Protein AF-A0A954H8L4-F1 (afdb_monomer)

Nearest PDB structures (foldseek):
  4ry2-assembly1_B  TM=2.743E-01  e=1.492E+00  Acetivibrio thermocellus ATCC 27405

Structure (mmCIF, N/CA/C/O backbone):
data_AF-A0A954H8L4-F1
#
_entry.id   AF-A0A954H8L4-F1
#
loop_
_atom_site.group_PDB
_atom_site.id
_atom_site.type_symbol
_atom_site.label_atom_id
_atom_site.label_alt_id
_atom_site.label_comp_id
_atom_site.label_asym_id
_atom_site.label_entity_id
_atom_site.label_seq_id
_atom_site.pdbx_PDB_ins_code
_atom_site.Cartn_x
_atom_site.Cartn_y
_atom_site.Cartn_z
_atom_site.occupancy
_atom_site.B_iso_or_equiv
_atom_site.auth_seq_id
_atom_site.auth_comp_id
_atom_site.auth_asym_id
_atom_site.auth_atom_id
_atom_site.pdbx_PDB_model_num
ATOM 1 N N . MET A 1 1 ? -37.626 7.620 26.336 1.00 36.25 1 MET A N 1
ATOM 2 C CA . MET A 1 1 ? -36.809 6.716 25.499 1.00 36.25 1 MET A CA 1
ATOM 3 C C . MET A 1 1 ? -35.940 5.908 26.439 1.00 36.25 1 MET A C 1
ATOM 5 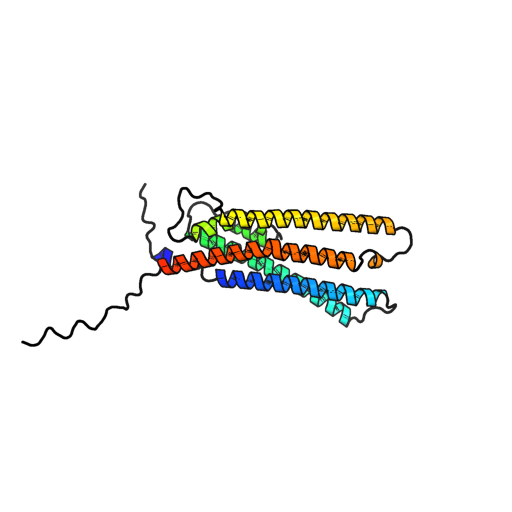O O . MET A 1 1 ? -35.088 6.492 27.093 1.00 36.25 1 MET A O 1
ATOM 9 N N . ASN A 1 2 ? -36.226 4.614 26.582 1.00 32.50 2 ASN A N 1
ATOM 10 C CA . ASN A 1 2 ? -35.437 3.728 27.433 1.00 32.50 2 ASN A CA 1
ATOM 11 C C . ASN A 1 2 ? -34.061 3.531 26.798 1.00 32.50 2 ASN A C 1
ATOM 13 O O . ASN A 1 2 ? -33.956 2.973 25.708 1.00 32.50 2 ASN A O 1
ATOM 17 N N . VAL A 1 3 ? -33.022 3.998 27.488 1.00 40.44 3 VAL A N 1
ATOM 18 C CA . VAL A 1 3 ? -31.634 3.597 27.252 1.00 40.44 3 VAL A CA 1
ATOM 19 C C . VAL A 1 3 ? -31.532 2.157 27.748 1.00 40.44 3 VAL A C 1
ATOM 21 O O . VAL A 1 3 ? -31.178 1.888 28.892 1.00 40.44 3 VAL A O 1
ATOM 24 N N . GLN A 1 4 ? -31.991 1.220 26.922 1.00 39.97 4 GLN A N 1
ATOM 25 C CA . GLN A 1 4 ? -31.846 -0.202 27.182 1.00 39.97 4 GLN A CA 1
ATOM 26 C C . GLN A 1 4 ? -30.361 -0.539 27.026 1.00 39.97 4 GLN A C 1
ATOM 28 O O . GLN A 1 4 ? -29.852 -0.647 25.917 1.00 39.97 4 GLN A O 1
ATOM 33 N N . SER A 1 5 ? -29.687 -0.581 28.177 1.00 42.03 5 SER A N 1
ATOM 34 C CA . SER A 1 5 ? -28.523 -1.401 28.515 1.00 42.03 5 SER A CA 1
ATOM 35 C C . SER A 1 5 ? -27.679 -1.873 27.327 1.00 42.03 5 SER A C 1
ATOM 37 O O . SER A 1 5 ? -27.898 -2.956 26.791 1.00 42.03 5 SER A O 1
ATOM 39 N N . SER A 1 6 ? -26.627 -1.112 27.018 1.00 46.31 6 SER A N 1
ATOM 40 C CA . SER A 1 6 ? -25.470 -1.565 26.232 1.00 46.31 6 SER A CA 1
ATOM 41 C C . SER A 1 6 ? -24.619 -2.625 26.953 1.00 46.31 6 SER A C 1
ATOM 43 O O . SER A 1 6 ? -23.532 -2.948 26.490 1.00 46.31 6 SER A O 1
ATOM 45 N N . ASN A 1 7 ? -25.079 -3.144 28.094 1.00 46.00 7 ASN A N 1
ATOM 46 C CA . ASN A 1 7 ? -24.375 -4.123 28.918 1.00 46.00 7 ASN A CA 1
ATOM 47 C C . ASN A 1 7 ? -24.857 -5.546 28.621 1.00 46.00 7 ASN A C 1
ATOM 49 O O . ASN A 1 7 ? -25.138 -6.290 29.555 1.00 46.00 7 ASN A O 1
ATOM 53 N N . ASP A 1 8 ? -25.016 -5.930 27.352 1.00 45.59 8 ASP A N 1
ATOM 54 C CA . ASP A 1 8 ? -25.124 -7.355 27.036 1.00 45.59 8 ASP A CA 1
ATOM 55 C C . ASP A 1 8 ? -23.695 -7.922 26.907 1.00 45.59 8 ASP A C 1
ATOM 57 O O . ASP A 1 8 ? -23.051 -7.714 25.874 1.00 45.59 8 ASP A O 1
ATOM 61 N N . PRO A 1 9 ? -23.151 -8.611 27.933 1.00 49.16 9 PRO A N 1
ATOM 62 C CA . PRO A 1 9 ? -21.797 -9.179 27.905 1.00 49.16 9 PRO A CA 1
ATOM 63 C C . PRO A 1 9 ? -21.623 -10.254 26.820 1.00 49.16 9 PRO A C 1
ATOM 65 O O . PRO A 1 9 ? -20.514 -10.711 26.548 1.00 49.16 9 PRO A O 1
ATOM 68 N N . ARG A 1 10 ? -22.710 -10.669 26.158 1.00 45.56 10 ARG A N 1
ATOM 69 C CA . ARG A 1 10 ? -22.638 -11.537 24.980 1.00 45.56 10 ARG A CA 1
ATOM 70 C C . ARG A 1 10 ? -22.112 -10.807 23.744 1.00 45.56 10 ARG A C 1
ATOM 72 O O . ARG A 1 10 ? -21.437 -11.437 22.937 1.00 45.56 10 ARG A O 1
ATOM 79 N N . LEU A 1 11 ? -22.347 -9.497 23.619 1.00 45.81 11 LEU A N 1
ATOM 80 C CA . LEU A 1 11 ? -21.805 -8.688 22.519 1.00 45.81 11 LEU A CA 1
ATOM 81 C C . LEU A 1 11 ? -20.305 -8.405 22.693 1.00 45.81 11 LEU A C 1
ATOM 83 O O . LEU A 1 11 ? -19.602 -8.267 21.696 1.00 45.81 11 LEU A O 1
ATOM 87 N N . SER A 1 12 ? -19.794 -8.368 23.931 1.00 46.00 12 SER A N 1
ATOM 88 C CA . SER A 1 12 ? -18.356 -8.208 24.196 1.00 46.00 12 SER A CA 1
ATOM 89 C C . SER A 1 12 ? -17.551 -9.493 23.977 1.00 46.00 12 SER A C 1
ATOM 91 O O . SER A 1 12 ? -16.385 -9.428 23.607 1.00 46.00 12 SER A O 1
ATOM 93 N N . HIS A 1 13 ? -18.153 -10.676 24.119 1.00 44.19 13 HIS A N 1
ATOM 94 C CA . HIS A 1 13 ? -17.466 -11.937 23.808 1.00 44.19 13 HIS A CA 1
ATOM 95 C C . HIS A 1 13 ? -17.371 -12.247 22.305 1.00 44.19 13 HIS A C 1
ATOM 97 O O . HIS A 1 13 ? -16.556 -13.074 21.899 1.00 44.19 13 HIS A O 1
ATOM 103 N N . GLU A 1 14 ? -18.151 -11.564 21.465 1.00 46.47 14 GLU A N 1
ATOM 104 C CA . GLU A 1 14 ? -18.105 -11.690 20.004 1.00 46.47 14 GLU A CA 1
ATOM 105 C C . GLU A 1 14 ? -17.218 -10.634 19.324 1.00 46.47 14 GLU A C 1
ATOM 107 O O . GLU A 1 14 ? -17.361 -10.373 18.126 1.00 46.47 14 GLU A O 1
ATOM 112 N N . TYR A 1 15 ? -16.245 -10.047 20.030 1.00 50.44 15 TYR A N 1
ATOM 113 C CA . TYR A 1 15 ? -15.202 -9.257 19.376 1.00 50.44 15 TYR A CA 1
ATOM 114 C C . TYR A 1 15 ? -14.313 -10.171 18.503 1.00 50.44 15 TYR A C 1
ATOM 116 O O . TYR A 1 15 ? -13.225 -10.601 18.874 1.00 50.44 15 TYR A O 1
ATOM 124 N N . ARG A 1 16 ? -14.767 -10.441 17.270 1.00 53.09 16 ARG A N 1
ATOM 125 C CA . ARG A 1 16 ? -14.076 -11.184 16.193 1.00 53.09 16 ARG A CA 1
ATOM 126 C C . ARG A 1 16 ? -12.894 -10.395 15.593 1.00 53.09 16 ARG A C 1
ATOM 128 O O . ARG A 1 16 ? -12.660 -10.430 14.386 1.00 53.09 16 ARG A O 1
ATOM 135 N N . PHE A 1 17 ? -12.140 -9.671 16.418 1.00 53.91 17 PHE A N 1
ATOM 136 C CA . PHE A 1 17 ? -11.051 -8.777 15.995 1.00 53.91 17 PHE A CA 1
ATOM 137 C C . PHE A 1 17 ? -9.694 -9.479 15.878 1.00 53.91 17 PHE A C 1
ATOM 139 O O . PHE A 1 17 ? -8.752 -8.925 15.307 1.00 53.91 17 PHE A O 1
ATOM 146 N N . ARG A 1 18 ? -9.628 -10.756 16.270 1.00 56.25 18 ARG A N 1
ATOM 147 C CA . ARG A 1 18 ? -8.411 -11.573 16.228 1.00 56.25 18 ARG A CA 1
ATOM 148 C C . ARG A 1 18 ? -7.750 -11.809 14.858 1.00 56.25 18 ARG A C 1
ATOM 150 O O . ARG A 1 18 ? -6.611 -12.270 14.885 1.00 56.25 18 ARG A O 1
ATOM 157 N N . PRO A 1 19 ? -8.304 -11.478 13.667 1.00 57.09 19 PRO A N 1
ATOM 158 C CA . PRO A 1 19 ? -7.493 -11.601 12.465 1.00 57.09 19 PRO A CA 1
ATOM 159 C C . PRO A 1 19 ? -6.701 -10.322 12.120 1.00 57.09 19 PRO A C 1
ATOM 161 O O . PRO A 1 19 ? -5.867 -10.388 11.222 1.00 57.09 19 PRO A O 1
ATOM 164 N N . LEU A 1 20 ? -6.881 -9.168 12.789 1.00 66.06 20 LEU A N 1
ATOM 165 C CA . LEU A 1 20 ? -6.262 -7.899 12.350 1.00 66.06 20 LEU A CA 1
ATOM 166 C C . LEU A 1 20 ? -4.732 -7.926 12.329 1.00 66.06 20 LEU A C 1
ATOM 168 O O . LEU A 1 20 ? -4.151 -7.519 11.326 1.00 66.06 20 LEU A O 1
ATOM 172 N N . ARG A 1 21 ? -4.083 -8.510 13.341 1.00 71.00 21 ARG A N 1
ATOM 173 C CA . ARG A 1 21 ? -2.624 -8.689 13.355 1.00 71.00 21 ARG A CA 1
ATOM 174 C C . ARG A 1 21 ? -2.132 -9.516 12.167 1.00 71.00 21 ARG A C 1
ATOM 176 O O . ARG A 1 21 ? -1.186 -9.117 11.493 1.00 71.00 21 ARG A O 1
ATOM 183 N N . LEU A 1 22 ? -2.793 -10.640 11.884 1.00 76.75 22 LEU A N 1
ATOM 184 C CA . LEU A 1 22 ? -2.482 -11.469 10.719 1.00 76.75 22 LEU A CA 1
ATOM 185 C C . LEU A 1 22 ? -2.670 -10.673 9.420 1.00 76.75 22 LEU A C 1
ATOM 187 O O . LEU A 1 22 ? -1.816 -10.746 8.546 1.00 76.75 22 LEU A O 1
ATOM 191 N N . TRP A 1 23 ? -3.727 -9.862 9.310 1.00 72.75 23 TRP A N 1
ATOM 192 C CA . TRP A 1 23 ? -3.951 -8.993 8.150 1.00 72.75 23 TRP A CA 1
ATOM 193 C C . TRP A 1 23 ? -2.862 -7.933 7.980 1.00 72.75 23 TRP A C 1
ATOM 195 O O . TRP A 1 23 ? -2.450 -7.697 6.847 1.00 72.75 23 TRP A O 1
ATOM 205 N N . VAL A 1 24 ? -2.361 -7.329 9.065 1.00 74.50 24 VAL A N 1
ATOM 206 C CA . VAL A 1 24 ? -1.225 -6.393 8.991 1.00 74.50 24 VAL A CA 1
ATOM 207 C C . VAL A 1 24 ? 0.004 -7.104 8.428 1.00 74.50 24 VAL A C 1
ATOM 209 O O . VAL A 1 24 ? 0.628 -6.596 7.500 1.00 74.50 24 VAL A O 1
ATOM 212 N N . TRP A 1 25 ? 0.327 -8.299 8.926 1.00 79.56 25 TRP A N 1
ATOM 213 C CA . TRP A 1 25 ? 1.482 -9.061 8.442 1.00 79.56 25 TRP A CA 1
ATOM 214 C C . TRP A 1 25 ? 1.313 -9.565 7.012 1.00 79.56 25 TRP A C 1
ATOM 216 O O . TRP A 1 25 ? 2.260 -9.486 6.232 1.00 79.56 25 TRP A O 1
ATOM 226 N N . LEU A 1 26 ? 0.115 -10.017 6.637 1.00 77.06 26 LEU A N 1
ATOM 227 C CA . LEU A 1 26 ? -0.199 -10.375 5.257 1.00 77.06 26 LEU A CA 1
ATOM 228 C C . LEU A 1 26 ? -0.059 -9.154 4.349 1.00 77.06 26 LEU A C 1
ATOM 230 O O . LEU A 1 26 ? 0.571 -9.258 3.306 1.00 77.06 26 LEU A O 1
ATOM 234 N N . PHE A 1 27 ? -0.554 -7.987 4.761 1.00 73.44 27 PHE A N 1
ATOM 235 C CA . PHE A 1 27 ? -0.376 -6.742 4.017 1.00 73.44 27 PHE A CA 1
ATOM 236 C C . PHE A 1 27 ? 1.107 -6.396 3.837 1.00 73.44 27 PHE A C 1
ATOM 238 O O . PHE A 1 27 ? 1.533 -6.117 2.716 1.00 73.44 27 PHE A O 1
ATOM 245 N N . VAL A 1 28 ? 1.907 -6.443 4.906 1.00 76.31 28 VAL A N 1
ATOM 246 C CA . VAL A 1 28 ? 3.356 -6.196 4.834 1.00 76.31 28 VAL A CA 1
ATOM 247 C C . VAL A 1 28 ? 4.012 -7.183 3.869 1.00 76.31 28 VAL A C 1
ATOM 249 O O . VAL A 1 28 ? 4.711 -6.762 2.950 1.00 76.31 28 VAL A O 1
ATOM 252 N N . GLY A 1 29 ? 3.734 -8.480 4.026 1.00 77.38 29 GLY A N 1
ATOM 253 C CA . GLY A 1 29 ? 4.270 -9.538 3.173 1.00 77.38 29 GLY A CA 1
ATOM 254 C C . GLY A 1 29 ? 3.890 -9.365 1.703 1.00 77.38 29 GLY A C 1
ATOM 255 O O . GLY A 1 29 ? 4.753 -9.478 0.838 1.00 77.38 29 GLY A O 1
ATOM 256 N N . PHE A 1 30 ? 2.636 -9.013 1.410 1.00 74.81 30 PHE A N 1
ATOM 257 C CA . PHE A 1 30 ? 2.160 -8.756 0.050 1.00 74.81 30 PHE A CA 1
ATOM 258 C C . PHE A 1 30 ? 2.799 -7.516 -0.576 1.00 74.81 30 PHE A C 1
ATOM 260 O O . PHE A 1 30 ? 3.173 -7.564 -1.743 1.00 74.81 30 PHE A O 1
ATOM 267 N N . ASN A 1 31 ? 2.979 -6.425 0.175 1.00 72.81 31 ASN A N 1
ATOM 268 C CA . ASN A 1 31 ? 3.669 -5.240 -0.343 1.00 72.81 31 ASN A CA 1
ATOM 269 C C . ASN A 1 31 ? 5.142 -5.536 -0.622 1.00 72.81 31 ASN A C 1
ATOM 271 O O . ASN A 1 31 ? 5.644 -5.160 -1.676 1.00 72.81 31 ASN A O 1
ATOM 275 N N . VAL A 1 32 ? 5.823 -6.261 0.269 1.00 76.94 32 VAL A N 1
ATOM 276 C CA . VAL A 1 32 ? 7.202 -6.712 0.032 1.00 76.94 32 VAL A CA 1
ATOM 277 C C . VAL A 1 32 ? 7.265 -7.616 -1.199 1.00 76.94 32 VAL A C 1
ATOM 279 O O . VAL A 1 32 ? 8.102 -7.392 -2.069 1.00 76.94 32 VAL A O 1
ATOM 282 N N . ALA A 1 33 ? 6.356 -8.585 -1.320 1.00 75.94 33 ALA A N 1
ATOM 283 C CA . ALA A 1 33 ? 6.277 -9.466 -2.481 1.00 75.94 33 ALA A CA 1
ATOM 284 C C . ALA A 1 33 ? 6.005 -8.686 -3.774 1.00 75.94 33 ALA A C 1
ATOM 286 O O . ALA A 1 33 ? 6.629 -8.974 -4.785 1.00 75.94 33 ALA A O 1
ATOM 287 N N . MET A 1 34 ? 5.142 -7.669 -3.740 1.00 73.00 34 MET A N 1
ATOM 288 C CA . MET A 1 34 ? 4.879 -6.771 -4.867 1.00 73.00 34 MET A CA 1
ATOM 289 C C . MET A 1 34 ? 6.112 -5.962 -5.262 1.00 73.00 34 MET A C 1
ATOM 291 O O . MET A 1 34 ? 6.442 -5.913 -6.442 1.00 73.00 34 MET A O 1
ATOM 295 N N . ILE A 1 35 ? 6.822 -5.366 -4.298 1.00 74.06 35 ILE A N 1
ATOM 296 C CA . ILE A 1 35 ? 8.077 -4.645 -4.558 1.00 74.06 35 ILE A CA 1
ATOM 297 C C . ILE A 1 35 ? 9.089 -5.592 -5.198 1.00 74.06 35 ILE A C 1
ATOM 299 O O . ILE A 1 35 ? 9.645 -5.265 -6.240 1.00 74.06 35 ILE A O 1
ATOM 303 N N . LEU A 1 36 ? 9.298 -6.776 -4.611 1.00 72.19 36 LEU A N 1
ATOM 304 C CA . LEU A 1 36 ? 10.215 -7.783 -5.141 1.00 72.19 36 LEU A CA 1
ATOM 305 C C . LEU A 1 36 ? 9.804 -8.222 -6.544 1.00 72.19 36 LEU A C 1
ATOM 307 O O . LEU A 1 36 ? 10.643 -8.263 -7.431 1.00 72.19 36 LEU A O 1
ATOM 311 N N . ALA A 1 37 ? 8.521 -8.485 -6.772 1.00 71.19 37 ALA A N 1
ATOM 312 C CA . ALA A 1 37 ? 8.000 -8.905 -8.062 1.00 71.19 37 ALA A CA 1
ATOM 313 C C . ALA A 1 37 ? 8.193 -7.813 -9.126 1.00 71.19 37 ALA A C 1
ATOM 315 O O . ALA A 1 37 ? 8.667 -8.108 -10.222 1.00 71.19 37 ALA A O 1
ATOM 316 N N . VAL A 1 38 ? 7.905 -6.547 -8.805 1.00 71.06 38 VAL A N 1
ATOM 317 C CA . VAL A 1 38 ? 8.157 -5.400 -9.693 1.00 71.06 38 VAL A CA 1
ATOM 318 C C . VAL A 1 38 ? 9.651 -5.258 -9.978 1.00 71.06 38 VAL A C 1
ATOM 320 O O . VAL A 1 38 ? 10.027 -5.158 -11.142 1.00 71.06 38 VAL A O 1
ATOM 323 N N . VAL A 1 39 ? 10.504 -5.317 -8.951 1.00 70.19 39 VAL A N 1
ATOM 324 C CA . VAL A 1 39 ? 11.969 -5.247 -9.085 1.00 70.19 39 VAL A CA 1
ATOM 325 C C . VAL A 1 39 ? 12.489 -6.379 -9.964 1.00 70.19 39 VAL A C 1
ATOM 327 O O . VAL A 1 39 ? 13.239 -6.122 -10.897 1.00 70.19 39 VAL A O 1
ATOM 330 N N . SER A 1 40 ? 12.074 -7.621 -9.711 1.00 69.62 40 SER A N 1
ATOM 331 C CA . SER A 1 40 ? 12.483 -8.793 -10.485 1.00 69.62 40 SER A CA 1
ATOM 332 C C . SER A 1 40 ? 12.010 -8.710 -11.928 1.00 69.62 40 SER A C 1
ATOM 334 O O . SER A 1 40 ? 12.793 -8.981 -12.829 1.00 69.62 40 SER A O 1
ATOM 336 N N . THR A 1 41 ? 10.763 -8.292 -12.154 1.00 68.38 41 THR A N 1
ATOM 337 C CA . THR A 1 41 ? 10.208 -8.094 -13.498 1.00 68.38 41 THR A CA 1
ATOM 338 C C . THR A 1 41 ? 11.038 -7.071 -14.249 1.00 68.38 41 THR A C 1
ATOM 340 O O . THR A 1 41 ? 11.530 -7.355 -15.331 1.00 68.38 41 THR A O 1
ATOM 343 N N . GLN A 1 42 ? 11.271 -5.910 -13.643 1.00 66.62 42 GLN A N 1
ATOM 344 C CA . GLN A 1 42 ? 12.044 -4.831 -14.241 1.00 66.62 42 GLN A CA 1
ATOM 345 C C . GLN A 1 42 ? 13.489 -5.274 -14.507 1.00 66.62 42 GLN A C 1
ATOM 347 O O . GLN A 1 42 ? 13.894 -5.252 -15.658 1.00 66.62 42 GLN A O 1
ATOM 352 N N . LEU A 1 43 ? 14.239 -5.774 -13.515 1.00 65.50 43 LEU A N 1
ATOM 353 C CA . LEU A 1 43 ? 15.610 -6.292 -13.700 1.00 65.50 43 LEU A CA 1
ATOM 354 C C . LEU A 1 43 ? 15.701 -7.331 -14.824 1.00 65.50 43 LEU A C 1
ATOM 356 O O . LEU A 1 43 ? 16.661 -7.326 -15.594 1.00 65.50 43 LEU A O 1
ATOM 360 N N . PHE A 1 44 ? 14.695 -8.201 -14.926 1.00 65.44 44 PHE A N 1
ATOM 361 C CA . PHE A 1 44 ? 14.581 -9.172 -16.004 1.00 65.44 44 PHE A CA 1
ATOM 362 C C . PHE A 1 44 ? 14.348 -8.491 -17.361 1.00 65.44 44 PHE A C 1
ATOM 364 O O . PHE A 1 44 ? 15.004 -8.845 -18.338 1.00 65.44 44 PHE A O 1
ATOM 371 N N . PHE A 1 45 ? 13.469 -7.486 -17.429 1.00 66.06 45 PHE A N 1
ATOM 372 C CA . PHE A 1 45 ? 13.279 -6.672 -18.628 1.00 66.06 45 PHE A CA 1
ATOM 373 C C . PHE A 1 45 ? 14.565 -5.916 -19.016 1.00 66.06 45 PHE A C 1
ATOM 375 O O . PHE A 1 45 ? 14.917 -5.950 -20.184 1.00 66.06 45 PHE A O 1
ATOM 382 N N . PHE A 1 46 ? 15.324 -5.315 -18.092 1.00 63.12 46 PHE A N 1
ATOM 383 C CA . PHE A 1 46 ? 16.534 -4.538 -18.435 1.00 63.12 46 PHE A CA 1
ATOM 384 C C . PHE A 1 46 ? 17.695 -5.394 -18.904 1.00 63.12 46 PHE A C 1
ATOM 386 O O . PHE A 1 46 ? 18.238 -5.146 -19.976 1.00 63.12 46 PHE A O 1
ATOM 393 N N . ASN A 1 47 ? 18.058 -6.410 -18.125 1.00 63.66 47 ASN A N 1
ATOM 394 C CA . ASN A 1 47 ? 19.176 -7.271 -18.495 1.00 63.66 47 ASN A CA 1
ATOM 395 C C . ASN A 1 47 ? 18.809 -8.148 -19.697 1.00 63.66 47 ASN A C 1
ATOM 397 O O . ASN A 1 47 ? 19.643 -8.406 -20.553 1.00 63.66 47 ASN A O 1
ATOM 401 N N . GLY A 1 48 ? 17.546 -8.575 -19.776 1.00 60.69 48 GLY A N 1
ATOM 402 C CA . GLY A 1 48 ? 17.084 -9.494 -20.801 1.00 60.69 48 GLY A CA 1
ATOM 403 C C . GLY A 1 48 ? 16.720 -8.833 -22.132 1.00 60.69 48 GLY A C 1
ATOM 404 O O . GLY A 1 48 ? 17.090 -9.379 -23.162 1.00 60.69 48 GLY A O 1
ATOM 405 N N . PHE A 1 49 ? 16.034 -7.678 -22.157 1.00 62.03 49 PHE A N 1
ATOM 406 C CA . PHE A 1 49 ? 15.672 -7.020 -23.425 1.00 62.03 49 PHE A CA 1
ATOM 407 C C . PHE A 1 49 ? 16.833 -6.281 -24.078 1.00 62.03 49 PHE A C 1
ATOM 409 O O . PHE A 1 49 ? 16.878 -6.244 -25.304 1.00 62.03 49 PHE A O 1
ATOM 416 N N . ASP A 1 50 ? 17.754 -5.695 -23.312 1.00 59.88 50 ASP A N 1
ATOM 417 C CA . ASP A 1 50 ? 18.897 -4.998 -23.908 1.00 59.88 50 ASP A CA 1
ATOM 418 C C . ASP A 1 50 ? 19.834 -5.993 -24.620 1.00 59.88 50 ASP A C 1
ATOM 420 O O . ASP A 1 50 ? 20.272 -5.735 -25.739 1.00 59.88 50 ASP A O 1
ATOM 424 N N . GLU A 1 51 ? 20.049 -7.186 -24.049 1.00 60.16 51 GLU A N 1
ATOM 425 C CA . GLU A 1 51 ? 20.733 -8.288 -24.744 1.00 60.16 51 GLU A CA 1
ATOM 426 C C . GLU A 1 51 ? 19.923 -8.822 -25.937 1.00 60.16 51 GLU A C 1
ATOM 428 O O . GLU A 1 51 ? 20.491 -9.022 -27.010 1.00 60.16 51 GLU A O 1
ATOM 433 N N . LEU A 1 52 ? 18.600 -8.985 -25.796 1.00 57.44 52 LEU A N 1
ATOM 434 C CA . LEU A 1 52 ? 17.721 -9.466 -26.871 1.00 57.44 52 LEU A CA 1
ATOM 435 C C . LEU A 1 52 ? 17.689 -8.538 -28.086 1.00 57.44 52 LEU A C 1
ATOM 437 O O . LEU A 1 52 ? 17.726 -9.011 -29.213 1.00 57.44 52 LEU A O 1
ATOM 441 N N . PHE A 1 53 ? 17.570 -7.226 -27.867 1.00 59.88 53 PHE A N 1
ATOM 442 C CA . PHE A 1 53 ? 17.492 -6.240 -28.946 1.00 59.88 53 PHE A CA 1
ATOM 443 C C . PHE A 1 53 ? 18.852 -5.994 -29.599 1.00 59.88 53 PHE A C 1
ATOM 445 O O . PHE A 1 53 ? 18.906 -5.573 -30.753 1.00 59.88 53 PHE A O 1
ATOM 452 N N . LYS A 1 54 ? 19.949 -6.259 -28.880 1.00 64.56 54 LYS A N 1
ATOM 453 C CA . LYS A 1 54 ? 21.300 -6.279 -29.453 1.00 64.56 54 LYS A CA 1
ATOM 454 C C . LYS A 1 54 ? 21.568 -7.565 -30.235 1.00 64.56 54 LYS A C 1
ATOM 456 O O . LYS A 1 54 ? 22.334 -7.530 -31.197 1.00 64.56 54 LYS A O 1
ATOM 461 N N . SER A 1 55 ? 20.947 -8.684 -29.859 1.00 63.09 55 SER A N 1
ATOM 462 C CA . SER A 1 55 ? 21.027 -9.928 -30.620 1.00 63.09 55 SER A CA 1
ATOM 463 C C . SER A 1 55 ? 20.131 -9.861 -31.862 1.00 63.09 55 SER A C 1
ATOM 465 O O . SER A 1 55 ? 18.957 -9.521 -31.776 1.00 63.09 55 SER A O 1
ATOM 467 N N . GLN A 1 56 ? 20.663 -10.190 -33.041 1.00 71.56 56 GLN A N 1
ATOM 468 C CA . GLN A 1 56 ? 19.842 -10.294 -34.260 1.00 71.56 56 GLN A CA 1
ATOM 469 C C . GLN A 1 56 ? 18.976 -11.565 -34.292 1.00 71.56 56 GLN A C 1
ATOM 471 O O . GLN A 1 56 ? 18.170 -11.742 -35.205 1.00 71.56 56 GLN A O 1
ATOM 476 N N . GLU A 1 57 ? 19.142 -12.458 -33.316 1.00 78.50 57 GLU A N 1
ATOM 477 C CA . GLU A 1 57 ? 18.385 -13.699 -33.218 1.00 78.50 57 GLU A CA 1
ATOM 478 C C . GLU A 1 57 ? 17.120 -13.503 -32.371 1.00 78.50 57 GLU A C 1
ATOM 480 O O . GLU A 1 57 ? 17.149 -12.813 -31.350 1.00 78.50 57 GLU A O 1
ATOM 485 N N . PRO A 1 58 ? 15.985 -14.105 -32.767 1.00 73.12 58 PRO A N 1
ATOM 486 C CA . PRO A 1 58 ? 14.780 -14.054 -31.957 1.00 73.12 58 PRO A CA 1
ATOM 487 C C . PRO A 1 58 ? 15.014 -14.750 -30.606 1.00 73.12 58 PRO A C 1
ATOM 489 O O . PRO A 1 58 ? 15.685 -15.785 -30.556 1.00 73.12 58 PRO A O 1
ATOM 492 N N . PRO A 1 59 ? 14.422 -14.243 -29.508 1.00 70.81 59 PRO A N 1
ATOM 493 C CA . PRO A 1 59 ? 14.546 -14.880 -28.206 1.00 70.81 59 PRO A CA 1
ATOM 494 C C . PRO A 1 59 ? 14.085 -16.336 -28.225 1.00 70.81 59 PRO A C 1
ATOM 496 O O . PRO A 1 59 ? 13.053 -16.648 -28.833 1.00 70.81 59 PRO A O 1
ATOM 499 N N . PRO A 1 60 ? 14.762 -17.224 -27.478 1.00 83.06 60 PRO A N 1
ATOM 500 C CA . PRO A 1 60 ? 14.280 -18.581 -27.305 1.00 83.06 60 PRO A CA 1
ATOM 501 C C . PRO A 1 60 ? 12.883 -18.565 -26.648 1.00 83.06 60 PRO A C 1
ATOM 503 O O . PRO A 1 60 ? 12.659 -17.819 -25.688 1.00 83.06 60 PRO A O 1
ATOM 506 N N . PRO A 1 61 ? 11.932 -19.407 -27.098 1.00 81.38 61 PRO A N 1
ATOM 507 C CA . PRO A 1 61 ? 10.560 -19.415 -26.576 1.00 81.38 61 PRO A CA 1
ATOM 508 C C . PRO A 1 61 ? 10.463 -19.610 -25.056 1.00 81.38 61 PRO A C 1
ATOM 510 O O . PRO A 1 61 ? 9.582 -19.047 -24.410 1.00 81.38 61 PRO A O 1
ATOM 513 N N . SER A 1 62 ? 11.386 -20.373 -24.465 1.00 81.25 62 SER A N 1
ATOM 514 C CA . SER A 1 62 ? 11.474 -20.593 -23.015 1.00 81.25 62 SER A CA 1
ATOM 515 C C . SER A 1 62 ? 11.714 -19.301 -22.229 1.00 81.25 62 SER A C 1
ATOM 517 O O . SER A 1 62 ? 11.159 -19.125 -21.142 1.00 81.25 62 SER A O 1
ATOM 519 N N . TRP A 1 63 ? 12.496 -18.376 -22.787 1.00 77.75 63 TRP A N 1
ATOM 520 C CA . TRP A 1 63 ? 12.747 -17.073 -22.183 1.00 77.75 63 TRP A CA 1
ATOM 521 C C . TRP A 1 63 ? 11.485 -16.207 -22.225 1.00 77.75 63 TRP A C 1
ATOM 523 O O . TRP A 1 63 ? 11.066 -15.693 -21.190 1.00 77.75 63 TRP A O 1
ATOM 533 N N . VAL A 1 64 ? 10.805 -16.143 -23.378 1.00 74.38 64 VAL A N 1
ATOM 534 C CA . VAL A 1 64 ? 9.541 -15.396 -23.536 1.00 74.38 64 VAL A CA 1
ATOM 535 C C . VAL A 1 64 ? 8.475 -15.908 -22.562 1.00 74.38 64 VAL A C 1
ATOM 537 O O . VAL A 1 64 ? 7.823 -15.120 -21.876 1.00 74.38 64 VAL A O 1
ATOM 540 N N . LEU A 1 65 ? 8.334 -17.231 -22.438 1.00 77.81 65 LEU A N 1
ATOM 541 C CA . LEU A 1 65 ? 7.418 -17.856 -21.480 1.00 77.81 65 LEU A CA 1
ATOM 542 C C . LEU A 1 65 ? 7.776 -17.524 -20.027 1.00 77.81 65 LEU A C 1
ATOM 544 O O . LEU A 1 65 ? 6.874 -17.329 -19.210 1.00 77.81 65 LEU A O 1
ATOM 548 N N . SER A 1 66 ? 9.065 -17.416 -19.703 1.00 76.38 66 SER A N 1
ATOM 549 C CA . SER A 1 66 ? 9.521 -17.017 -18.367 1.00 76.38 66 SER A CA 1
ATOM 550 C C . SER A 1 66 ? 9.140 -15.567 -18.056 1.00 76.38 66 SER A C 1
ATOM 552 O O . SER A 1 66 ? 8.600 -15.309 -16.981 1.00 76.38 66 SER A O 1
ATOM 554 N N . VAL A 1 67 ? 9.312 -14.640 -19.012 1.00 69.31 67 VAL A N 1
ATOM 555 C CA . VAL A 1 67 ? 8.885 -13.230 -18.877 1.00 69.31 67 VAL A CA 1
ATOM 556 C C . VAL A 1 67 ? 7.394 -13.158 -18.574 1.00 69.31 67 VAL A C 1
ATOM 558 O O . VAL A 1 67 ? 6.977 -12.541 -17.595 1.00 69.31 67 VAL A O 1
ATOM 561 N N . ILE A 1 68 ? 6.587 -13.813 -19.414 1.00 74.88 68 ILE A N 1
ATOM 562 C CA . ILE A 1 68 ? 5.129 -13.806 -19.298 1.00 74.88 68 ILE A CA 1
ATOM 563 C C . ILE A 1 68 ? 4.721 -14.386 -17.943 1.00 74.88 68 ILE A C 1
ATOM 565 O O . ILE A 1 68 ? 3.883 -13.804 -17.262 1.00 74.88 68 ILE A O 1
ATOM 569 N N . SER A 1 69 ? 5.349 -15.482 -17.512 1.00 79.81 69 SER A N 1
ATOM 570 C CA . SER A 1 69 ? 5.057 -16.114 -16.221 1.00 79.81 69 SER A CA 1
ATOM 571 C C . SER A 1 69 ? 5.356 -15.190 -15.038 1.00 79.81 69 SER A C 1
ATOM 573 O O . SER A 1 69 ? 4.538 -15.089 -14.125 1.00 79.81 69 SER A O 1
ATOM 575 N N . VAL A 1 70 ? 6.485 -14.473 -15.062 1.00 74.88 70 VAL A N 1
ATOM 576 C CA . VAL A 1 70 ? 6.840 -13.498 -14.018 1.00 74.88 70 VAL A CA 1
ATOM 577 C C . VAL A 1 70 ? 5.847 -12.337 -14.005 1.00 74.88 70 VAL A C 1
ATOM 579 O O . VAL A 1 70 ? 5.317 -12.005 -12.946 1.00 74.88 70 VAL A O 1
ATOM 582 N N . VAL A 1 71 ? 5.520 -11.768 -15.169 1.00 71.56 71 VAL A N 1
ATOM 583 C CA . VAL A 1 71 ? 4.529 -10.685 -15.286 1.00 71.56 71 VAL A CA 1
ATOM 584 C C . VAL A 1 71 ? 3.163 -11.128 -14.761 1.00 71.56 71 VAL A C 1
ATOM 586 O O . VAL A 1 71 ? 2.539 -10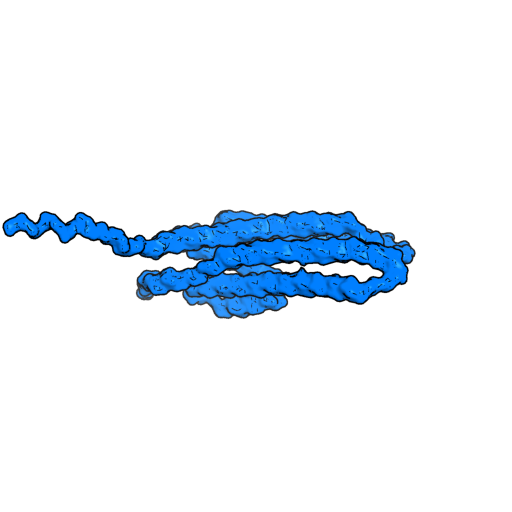.394 -13.991 1.00 71.56 71 VAL A O 1
ATOM 589 N N . LEU A 1 72 ? 2.703 -12.326 -15.132 1.00 79.62 72 LEU A N 1
ATOM 590 C CA . LEU A 1 72 ? 1.444 -12.893 -14.649 1.00 79.62 72 LEU A CA 1
ATOM 591 C C . LEU A 1 72 ? 1.466 -13.111 -13.134 1.00 79.62 72 LEU A C 1
ATOM 593 O O . LEU A 1 72 ? 0.481 -12.795 -12.470 1.00 79.62 72 LEU A O 1
ATOM 597 N N . LEU A 1 73 ? 2.583 -13.584 -12.574 1.00 80.44 73 LEU A N 1
ATOM 598 C CA . LEU A 1 73 ? 2.746 -13.742 -11.129 1.00 80.44 73 LEU A CA 1
ATOM 599 C C . LEU A 1 73 ? 2.649 -12.394 -10.401 1.00 80.44 73 LEU A C 1
ATOM 601 O O . LEU A 1 73 ? 1.935 -12.296 -9.405 1.00 80.44 73 LEU A O 1
ATOM 605 N N . VAL A 1 74 ? 3.300 -11.342 -10.911 1.00 73.00 74 VAL A N 1
ATOM 606 C CA . VAL A 1 74 ? 3.227 -9.986 -10.331 1.00 73.00 74 VAL A CA 1
ATOM 607 C C . VAL A 1 74 ? 1.790 -9.478 -10.328 1.00 73.00 74 VAL A C 1
ATOM 609 O O . VAL A 1 74 ? 1.306 -8.987 -9.311 1.00 73.00 74 VAL A O 1
ATOM 612 N N . HIS A 1 75 ? 1.081 -9.632 -11.448 1.00 73.12 75 HIS A N 1
ATOM 613 C CA . HIS A 1 75 ? -0.318 -9.219 -11.551 1.00 73.12 75 HIS A CA 1
ATOM 614 C C . HIS A 1 75 ? -1.218 -10.036 -10.621 1.00 73.12 75 HIS A C 1
ATOM 616 O O . HIS A 1 75 ? -2.084 -9.467 -9.960 1.00 73.12 75 HIS A O 1
ATOM 622 N N . ALA A 1 76 ? -0.994 -11.347 -10.507 1.00 81.44 76 ALA A N 1
ATOM 623 C CA . ALA A 1 76 ? -1.730 -12.198 -9.579 1.00 81.44 76 ALA A CA 1
ATOM 624 C C . ALA A 1 76 ? -1.516 -11.765 -8.119 1.00 81.44 76 ALA A C 1
ATOM 626 O O . ALA A 1 76 ? -2.484 -11.666 -7.365 1.00 81.44 76 ALA A O 1
ATOM 627 N N . LEU A 1 77 ? -0.280 -11.433 -7.728 1.00 76.94 77 LEU A N 1
ATOM 628 C CA . LEU A 1 77 ? 0.034 -10.896 -6.400 1.00 76.94 77 LEU A CA 1
ATOM 629 C C . LEU A 1 77 ? -0.607 -9.523 -6.168 1.00 76.94 77 LEU A C 1
ATOM 631 O O . LEU A 1 77 ? -1.131 -9.269 -5.080 1.00 76.94 77 LEU A O 1
ATOM 635 N N . ALA A 1 78 ? -0.630 -8.657 -7.183 1.00 72.12 78 ALA A N 1
ATOM 636 C CA . ALA A 1 78 ? -1.296 -7.360 -7.113 1.00 72.12 78 ALA A CA 1
ATOM 637 C C . ALA A 1 78 ? -2.800 -7.532 -6.875 1.00 72.12 78 ALA A C 1
ATOM 639 O O . ALA A 1 78 ? -3.353 -6.925 -5.956 1.00 72.12 78 ALA A O 1
ATOM 640 N N . ILE A 1 79 ? -3.451 -8.402 -7.652 1.00 78.69 79 ILE A N 1
ATOM 641 C CA . ILE A 1 79 ? -4.877 -8.726 -7.519 1.00 78.69 79 ILE A CA 1
ATOM 642 C C . ILE A 1 79 ? -5.157 -9.332 -6.144 1.00 78.69 79 ILE A C 1
ATOM 644 O O . ILE A 1 79 ? -6.075 -8.884 -5.461 1.00 78.69 79 ILE A O 1
ATOM 648 N N . ALA A 1 80 ? -4.345 -10.290 -5.693 1.00 80.94 80 ALA A N 1
ATOM 649 C CA . ALA A 1 80 ? -4.479 -10.878 -4.364 1.00 80.94 80 ALA A CA 1
ATOM 650 C C . ALA A 1 80 ? -4.390 -9.800 -3.276 1.00 80.94 80 ALA A C 1
ATOM 652 O O . ALA A 1 80 ? -5.249 -9.738 -2.401 1.00 80.94 80 ALA A O 1
ATOM 653 N N . THR A 1 81 ? -3.429 -8.881 -3.383 1.00 75.19 81 THR A N 1
ATOM 654 C CA . THR A 1 81 ? -3.296 -7.741 -2.466 1.00 75.19 81 THR A CA 1
ATOM 655 C C . THR A 1 81 ? -4.557 -6.872 -2.464 1.00 75.19 81 THR A C 1
ATOM 657 O O . THR A 1 81 ? -5.031 -6.473 -1.403 1.00 75.19 81 THR A O 1
ATOM 660 N N . HIS A 1 82 ? -5.147 -6.596 -3.629 1.00 74.50 82 HIS A N 1
ATOM 661 C CA . HIS A 1 82 ? -6.389 -5.819 -3.739 1.00 74.50 82 HIS A CA 1
ATOM 662 C C . HIS A 1 82 ? -7.584 -6.535 -3.101 1.00 74.50 82 HIS A C 1
ATOM 664 O O . HIS A 1 82 ? -8.331 -5.930 -2.332 1.00 74.50 82 HIS A O 1
ATOM 670 N N . VAL A 1 83 ? -7.738 -7.833 -3.355 1.00 79.25 83 VAL A N 1
ATOM 671 C CA . VAL A 1 83 ? -8.793 -8.652 -2.744 1.00 79.25 83 VAL A CA 1
ATOM 672 C C . VAL A 1 83 ? -8.630 -8.688 -1.225 1.00 79.25 83 VAL A C 1
ATOM 674 O O . VAL A 1 83 ? -9.603 -8.506 -0.497 1.00 79.25 83 VAL A O 1
ATOM 677 N N . MET A 1 84 ? -7.401 -8.835 -0.731 1.00 77.75 84 MET A N 1
ATOM 678 C CA . MET A 1 84 ? -7.100 -8.804 0.701 1.00 77.75 84 MET A CA 1
ATOM 679 C C . MET A 1 84 ? -7.485 -7.462 1.339 1.00 77.75 84 MET A C 1
ATOM 681 O O . MET A 1 84 ? -8.052 -7.457 2.429 1.00 77.75 84 MET A O 1
ATOM 685 N N . HIS A 1 85 ? -7.262 -6.332 0.657 1.00 74.38 85 HIS A N 1
ATOM 686 C CA . HIS A 1 85 ? -7.730 -5.019 1.115 1.00 74.38 85 HIS A CA 1
ATOM 687 C C . HIS A 1 85 ? -9.245 -4.917 1.196 1.00 74.38 85 HIS A C 1
ATOM 689 O O . HIS A 1 85 ? -9.772 -4.375 2.166 1.00 74.38 85 HIS A O 1
ATOM 695 N N . ALA A 1 86 ? -9.946 -5.421 0.184 1.00 75.88 86 ALA A N 1
ATOM 696 C CA . ALA A 1 86 ? -11.397 -5.402 0.169 1.00 75.88 86 ALA A CA 1
ATOM 697 C C . ALA A 1 86 ? -11.971 -6.290 1.282 1.00 75.88 86 ALA A C 1
ATOM 699 O O . ALA A 1 86 ? -12.852 -5.852 2.016 1.00 75.88 86 ALA A O 1
ATOM 700 N N . ILE A 1 87 ? -11.418 -7.491 1.486 1.00 78.19 87 ILE A N 1
ATOM 701 C CA . ILE A 1 87 ? -11.804 -8.365 2.602 1.00 78.19 87 ILE A CA 1
ATOM 702 C C . ILE A 1 87 ? -11.505 -7.684 3.938 1.00 78.19 87 ILE A C 1
ATOM 704 O O . ILE A 1 87 ? -12.348 -7.705 4.832 1.00 78.19 87 ILE A O 1
ATOM 708 N N . TRP A 1 88 ? -10.344 -7.045 4.081 1.00 76.75 88 TRP A N 1
ATOM 709 C CA . TRP A 1 88 ? -10.012 -6.298 5.290 1.00 76.75 88 TRP A CA 1
ATOM 710 C C . TRP A 1 88 ? -11.013 -5.166 5.547 1.00 76.75 88 TRP A C 1
ATOM 712 O O . TRP A 1 88 ? -11.533 -5.070 6.654 1.00 76.75 88 TRP A O 1
ATOM 722 N N . LEU A 1 89 ? -11.346 -4.360 4.533 1.00 74.62 89 LEU A N 1
ATOM 723 C CA . LEU A 1 89 ? -12.350 -3.295 4.629 1.00 74.62 89 LEU A CA 1
ATOM 724 C C . LEU A 1 89 ? -13.735 -3.849 4.976 1.00 74.62 89 LEU A C 1
ATOM 726 O O . LEU A 1 89 ? -14.438 -3.259 5.795 1.00 74.62 89 LEU A O 1
ATOM 730 N N . TRP A 1 90 ? -14.116 -4.988 4.393 1.00 75.69 90 TRP A N 1
ATOM 731 C CA . TRP A 1 90 ? -15.362 -5.670 4.726 1.00 75.69 90 TRP A CA 1
ATOM 732 C C . TRP A 1 90 ? -15.390 -6.057 6.200 1.00 75.69 90 TRP A C 1
ATOM 734 O O . TRP A 1 90 ? -16.302 -5.658 6.919 1.00 75.69 90 TRP A O 1
ATOM 744 N N . ARG A 1 91 ? -14.360 -6.771 6.668 1.00 74.88 91 ARG A N 1
ATOM 745 C CA . ARG A 1 91 ? -14.235 -7.225 8.059 1.00 74.88 91 ARG A CA 1
ATOM 746 C C . ARG A 1 91 ? -14.177 -6.055 9.027 1.00 74.88 91 ARG A C 1
ATOM 748 O O . ARG A 1 91 ? -14.872 -6.073 10.035 1.00 74.88 91 ARG A O 1
ATOM 755 N N . ALA A 1 92 ? -13.411 -5.017 8.704 1.00 69.56 92 ALA A N 1
ATOM 756 C CA . ALA A 1 92 ? -13.376 -3.768 9.451 1.00 69.56 92 ALA A CA 1
ATOM 757 C C . ALA A 1 92 ? -14.766 -3.119 9.521 1.00 69.56 92 ALA A C 1
ATOM 759 O O . ALA A 1 92 ? -15.182 -2.645 10.573 1.00 69.56 92 ALA A O 1
ATOM 760 N N . GLY A 1 93 ? -15.518 -3.139 8.426 1.00 69.12 93 GLY A N 1
ATOM 761 C CA . GLY A 1 93 ? -16.879 -2.634 8.376 1.00 69.12 93 GLY A CA 1
ATOM 762 C C . GLY A 1 93 ? -17.895 -3.480 9.156 1.00 69.12 93 GLY A C 1
ATOM 763 O O . GLY A 1 93 ? -18.776 -2.909 9.798 1.00 69.12 93 GLY A O 1
ATOM 764 N N . GLU A 1 94 ? -17.775 -4.811 9.161 1.00 70.75 94 GLU A N 1
ATOM 765 C CA . GLU A 1 94 ? -18.565 -5.713 10.020 1.00 70.75 94 GLU A CA 1
ATOM 766 C C . GLU A 1 94 ? -18.285 -5.460 11.498 1.00 70.75 94 GLU A C 1
ATOM 768 O O . GLU A 1 94 ? -19.201 -5.311 12.300 1.00 70.75 94 GLU A O 1
ATOM 773 N N . ASN A 1 95 ? -17.012 -5.309 11.829 1.00 63.62 95 ASN A N 1
ATOM 774 C CA . ASN A 1 95 ? -16.535 -4.927 13.144 1.00 63.62 95 ASN A CA 1
ATOM 775 C C . ASN A 1 95 ? -17.126 -3.594 13.597 1.00 63.62 95 ASN A C 1
ATOM 777 O O . ASN A 1 95 ? -17.582 -3.454 14.726 1.00 63.62 95 ASN A O 1
ATOM 781 N N . LEU A 1 96 ? -17.223 -2.626 12.691 1.00 62.72 96 LEU A N 1
ATOM 782 C CA . LEU A 1 96 ? -17.924 -1.389 12.978 1.00 62.72 96 LEU A CA 1
ATOM 783 C C . LEU A 1 96 ? -19.425 -1.610 13.220 1.00 62.72 96 LEU A C 1
ATOM 785 O O . LEU A 1 96 ? -19.985 -0.903 14.061 1.00 62.72 96 LEU A O 1
ATOM 789 N N . LYS A 1 97 ? -20.104 -2.543 12.518 1.00 59.75 97 LYS A N 1
ATOM 790 C CA . LYS A 1 97 ? -21.538 -2.870 12.750 1.00 59.75 97 LYS A CA 1
ATOM 791 C C . LYS A 1 97 ? -21.785 -3.310 14.201 1.00 59.75 97 LYS A C 1
ATOM 793 O O . LYS A 1 97 ? -22.865 -3.032 14.709 1.00 59.75 97 LYS A O 1
ATOM 798 N N . ALA A 1 98 ? -20.793 -3.906 14.866 1.00 57.12 98 ALA A N 1
ATOM 799 C CA . ALA A 1 98 ? -20.862 -4.239 16.291 1.00 57.12 98 ALA A CA 1
ATOM 800 C C . ALA A 1 98 ? -20.802 -3.006 17.219 1.00 57.12 98 ALA A C 1
ATOM 802 O O . ALA A 1 98 ? -21.278 -3.071 18.346 1.00 57.12 98 ALA A O 1
ATOM 803 N N . PHE A 1 99 ? -20.256 -1.879 16.749 1.00 53.00 99 PHE A N 1
ATOM 804 C CA . PHE A 1 99 ? -20.034 -0.668 17.550 1.00 53.00 99 PHE A CA 1
ATOM 805 C C . PHE A 1 99 ? -21.056 0.454 17.339 1.00 53.00 99 PHE A C 1
ATOM 807 O O . PHE A 1 99 ? -21.205 1.305 18.208 1.00 53.00 99 PHE A O 1
ATOM 814 N N . ASP A 1 100 ? -21.746 0.498 16.195 1.00 54.12 100 ASP A N 1
ATOM 815 C CA . ASP A 1 100 ? -22.724 1.554 15.904 1.00 54.12 100 ASP A CA 1
ATOM 816 C C . ASP A 1 100 ? -23.879 1.025 15.037 1.00 54.12 100 ASP A C 1
ATOM 818 O O . ASP A 1 100 ? -23.669 0.476 13.950 1.00 54.12 100 ASP A O 1
ATOM 822 N N . HIS A 1 101 ? -25.113 1.205 15.519 1.00 49.16 101 HIS A N 1
ATOM 823 C CA . HIS A 1 101 ? -26.333 0.629 14.948 1.00 49.16 101 HIS A CA 1
ATOM 824 C C . HIS A 1 101 ? -26.888 1.380 13.724 1.00 49.16 101 HIS A C 1
ATOM 826 O O . HIS A 1 101 ? -27.761 0.844 13.037 1.00 49.16 101 HIS A O 1
ATOM 832 N N . LYS A 1 102 ? -26.466 2.624 13.434 1.00 52.44 102 LYS A N 1
ATOM 833 C CA . LYS A 1 102 ? -27.355 3.542 12.686 1.00 52.44 102 LYS A CA 1
ATOM 834 C C . LYS A 1 102 ? -27.202 3.687 11.165 1.00 52.44 102 LYS A C 1
ATOM 836 O O . LYS A 1 102 ? -28.190 4.082 10.553 1.00 52.44 102 LYS A O 1
ATOM 841 N N . LYS A 1 103 ? -26.081 3.396 10.490 1.00 51.59 103 LYS A N 1
ATOM 842 C CA . LYS A 1 103 ? -25.970 3.718 9.036 1.00 51.59 103 LYS A CA 1
ATOM 843 C C . LYS A 1 103 ? -24.915 2.912 8.268 1.00 51.59 103 LYS A C 1
ATOM 845 O O . LYS A 1 103 ? -23.793 3.393 8.195 1.00 51.59 103 LYS A O 1
ATOM 850 N N . ARG A 1 104 ? -25.223 1.757 7.635 1.00 56.94 104 ARG A N 1
ATOM 851 C CA . ARG A 1 104 ? -24.196 1.016 6.835 1.00 56.94 104 ARG A CA 1
ATOM 852 C C . ARG A 1 104 ? -24.617 0.197 5.592 1.00 56.94 104 ARG A C 1
ATOM 854 O O . ARG A 1 104 ? -23.785 -0.553 5.102 1.00 56.94 104 ARG A O 1
ATOM 861 N N . LYS A 1 105 ? -25.813 0.330 4.996 1.00 61.06 105 LYS A N 1
ATOM 862 C CA . LYS A 1 105 ? -26.138 -0.431 3.750 1.00 61.06 105 LYS A CA 1
ATOM 863 C C . LYS A 1 105 ? -25.219 -0.111 2.557 1.00 61.06 105 LYS A C 1
ATOM 865 O O . LYS A 1 105 ? -25.005 -0.955 1.699 1.00 61.06 105 LYS A O 1
ATOM 870 N N . THR A 1 106 ? -24.654 1.092 2.512 1.00 66.50 106 THR A N 1
ATOM 871 C CA . THR A 1 106 ? -23.710 1.520 1.470 1.00 66.50 106 THR A CA 1
ATOM 872 C C . THR A 1 106 ? -22.322 0.894 1.605 1.00 66.50 106 THR A C 1
ATOM 874 O O . THR A 1 106 ? -21.603 0.864 0.616 1.00 66.50 106 THR A O 1
ATOM 877 N N . LEU A 1 107 ? -21.951 0.370 2.780 1.00 69.12 107 LEU A N 1
ATOM 878 C CA . LEU A 1 107 ? -20.634 -0.229 3.038 1.00 69.12 107 LEU A CA 1
ATOM 879 C C . LEU A 1 107 ? -20.386 -1.448 2.145 1.00 69.12 107 LEU A C 1
ATOM 881 O O . LEU A 1 107 ? -19.341 -1.533 1.512 1.00 69.12 107 LEU A O 1
ATOM 885 N N . ASP A 1 108 ? -21.342 -2.375 2.086 1.00 72.06 108 ASP A N 1
ATOM 886 C CA . ASP A 1 108 ? -21.159 -3.636 1.362 1.00 72.06 108 ASP A CA 1
ATOM 887 C C . ASP A 1 108 ? -20.997 -3.361 -0.152 1.00 72.06 108 ASP A C 1
ATOM 889 O O . ASP A 1 108 ? -20.104 -3.904 -0.796 1.00 72.06 108 ASP A O 1
ATOM 893 N N . VAL A 1 109 ? -21.774 -2.413 -0.698 1.00 76.31 109 VAL A N 1
ATOM 894 C CA . VAL A 1 109 ? -21.649 -1.932 -2.092 1.00 76.31 109 VAL A CA 1
ATOM 895 C C . VAL A 1 109 ? -20.278 -1.310 -2.344 1.00 76.31 109 VAL A C 1
ATOM 897 O O . VAL A 1 109 ? -19.632 -1.575 -3.352 1.00 76.31 109 VAL A O 1
ATOM 900 N N . VAL A 1 110 ? -19.828 -0.479 -1.414 1.00 70.25 110 VAL A N 1
ATOM 901 C CA . VAL A 1 110 ? -18.562 0.240 -1.495 1.00 70.25 110 VAL A CA 1
ATOM 902 C C . VAL A 1 110 ? -17.363 -0.715 -1.454 1.00 70.25 110 VAL A C 1
ATOM 904 O O . VAL A 1 110 ? -16.429 -0.545 -2.234 1.00 70.25 110 VAL A O 1
ATOM 907 N N . VAL A 1 111 ? -17.409 -1.752 -0.615 1.00 72.94 111 VAL A N 1
ATOM 908 C CA . VAL A 1 111 ? -16.370 -2.788 -0.573 1.00 72.94 111 VAL A CA 1
ATOM 909 C C . VAL A 1 111 ? -16.350 -3.610 -1.861 1.00 72.94 111 VAL A C 1
ATOM 911 O O . VAL A 1 111 ? -15.274 -3.864 -2.398 1.00 72.94 111 VAL A O 1
ATOM 914 N N . ILE A 1 112 ? -17.521 -3.963 -2.401 1.00 78.00 112 ILE A N 1
ATOM 915 C CA . ILE A 1 112 ? -17.621 -4.628 -3.707 1.00 78.00 112 ILE A CA 1
ATOM 916 C C . ILE A 1 112 ? -16.981 -3.752 -4.792 1.00 78.00 112 ILE A C 1
ATOM 918 O O . ILE A 1 112 ? -16.160 -4.248 -5.556 1.00 78.00 112 ILE A O 1
ATOM 922 N N . ILE A 1 113 ? -17.275 -2.447 -4.830 1.00 78.69 113 ILE A N 1
ATOM 923 C CA . ILE A 1 113 ? -16.650 -1.513 -5.784 1.00 78.69 113 ILE A CA 1
ATOM 924 C C . ILE A 1 113 ? -15.124 -1.488 -5.607 1.00 78.69 113 ILE A C 1
ATOM 926 O O . ILE A 1 113 ? -14.402 -1.500 -6.602 1.00 78.69 113 ILE A O 1
ATOM 930 N N . SER A 1 114 ? -14.609 -1.527 -4.374 1.00 73.31 114 SER A N 1
ATOM 931 C CA . SER A 1 114 ? -13.164 -1.607 -4.116 1.00 73.31 114 SER A CA 1
ATOM 932 C C . SER A 1 114 ? -12.492 -2.880 -4.636 1.00 73.31 114 SER A C 1
ATOM 934 O O . SER A 1 114 ? -11.294 -2.831 -4.905 1.00 73.31 114 SER A O 1
ATOM 936 N N . CYS A 1 115 ? -13.219 -3.990 -4.817 1.00 72.00 115 CYS A N 1
ATOM 937 C CA . CYS A 1 115 ? -12.679 -5.187 -5.477 1.00 72.00 115 CYS A CA 1
ATOM 938 C C . CYS A 1 115 ? -12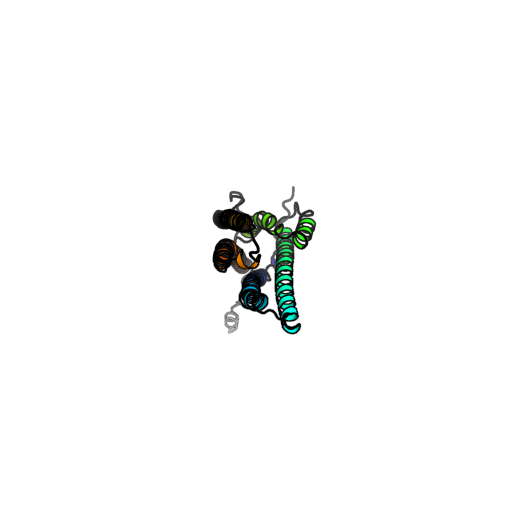.416 -4.963 -6.974 1.00 72.00 115 CYS A C 1
ATOM 940 O O . CYS A 1 115 ? -11.540 -5.612 -7.539 1.00 72.00 115 CYS A O 1
ATOM 942 N N . PHE A 1 116 ? -13.182 -4.074 -7.615 1.00 75.62 116 PHE A N 1
ATOM 943 C CA . PHE A 1 116 ? -13.139 -3.851 -9.065 1.00 75.62 116 PHE A CA 1
ATOM 944 C C . PHE A 1 116 ? -12.415 -2.566 -9.467 1.00 75.62 116 PHE A C 1
ATOM 946 O O . PHE A 1 116 ? -11.963 -2.458 -10.604 1.00 75.62 116 PHE A O 1
ATOM 953 N N . VAL A 1 117 ? -12.304 -1.594 -8.558 1.00 74.88 117 VAL A N 1
ATOM 954 C CA . VAL A 1 117 ? -11.676 -0.295 -8.817 1.00 74.88 117 VAL A CA 1
ATOM 955 C C . VAL A 1 117 ? -10.418 -0.150 -7.954 1.00 74.88 117 VAL A C 1
ATOM 957 O O . VAL A 1 117 ? -10.509 0.262 -6.788 1.00 74.88 117 VAL A O 1
ATOM 960 N N . PRO A 1 118 ? -9.231 -0.465 -8.510 1.00 62.69 118 PRO A N 1
ATOM 961 C CA . PRO A 1 118 ? -7.950 -0.183 -7.875 1.00 62.69 118 PRO A CA 1
ATOM 962 C C . PRO A 1 118 ? -7.871 1.268 -7.392 1.00 62.69 118 PRO A C 1
ATOM 964 O O . PRO A 1 118 ? -8.261 2.197 -8.095 1.00 62.69 118 PRO A O 1
ATOM 967 N N . GLY A 1 119 ? -7.397 1.470 -6.164 1.00 66.06 119 GLY A N 1
ATOM 968 C CA . GLY A 1 119 ? -7.266 2.794 -5.549 1.00 66.06 119 GLY A CA 1
ATOM 969 C C . GLY A 1 119 ? -8.523 3.326 -4.850 1.00 66.06 119 GLY A C 1
ATOM 970 O O . GLY A 1 119 ? -8.393 4.187 -3.980 1.00 66.06 119 GLY A O 1
ATOM 971 N N . PHE A 1 120 ? -9.723 2.783 -5.110 1.00 70.19 120 PHE A N 1
ATOM 972 C CA . PHE A 1 120 ? -10.943 3.226 -4.409 1.00 70.19 120 PHE A CA 1
ATOM 973 C C . PHE A 1 120 ? -10.889 2.928 -2.902 1.00 70.19 120 PHE A C 1
ATOM 975 O O . PHE A 1 120 ? -11.417 3.687 -2.089 1.00 70.19 120 PHE A O 1
ATOM 982 N N . TYR A 1 121 ? -10.170 1.868 -2.514 1.00 71.88 121 TYR A N 1
ATOM 983 C CA . TYR A 1 121 ? -9.906 1.542 -1.113 1.00 71.88 121 TYR A CA 1
ATOM 984 C C . TYR A 1 121 ? -9.217 2.692 -0.358 1.00 71.88 121 TYR A C 1
ATOM 986 O O . TYR A 1 121 ? -9.480 2.861 0.826 1.00 71.88 121 TYR A O 1
ATOM 994 N N . GLY A 1 122 ? -8.408 3.533 -1.018 1.00 71.25 122 GLY A N 1
ATOM 995 C CA . GLY A 1 122 ? -7.702 4.642 -0.367 1.00 71.25 122 GLY A CA 1
ATOM 996 C C . GLY A 1 122 ? -8.647 5.691 0.229 1.00 71.25 122 GLY A C 1
ATOM 997 O O . GLY A 1 122 ? -8.464 6.114 1.369 1.00 71.25 122 GLY A O 1
ATOM 998 N N . ILE A 1 123 ? -9.712 6.052 -0.494 1.00 74.12 123 ILE A N 1
ATOM 999 C CA . ILE A 1 123 ? -10.732 7.005 -0.019 1.00 74.12 123 ILE A CA 1
ATOM 1000 C C . ILE A 1 123 ? -11.457 6.437 1.205 1.00 74.12 123 ILE A C 1
ATOM 1002 O O . ILE A 1 123 ? -11.677 7.125 2.201 1.00 74.12 123 ILE A O 1
ATOM 1006 N N . LEU A 1 124 ? -11.793 5.151 1.146 1.00 73.75 124 LEU A N 1
ATOM 1007 C CA . LEU A 1 124 ? -12.486 4.459 2.227 1.00 73.75 124 LEU A CA 1
ATOM 1008 C C . LEU A 1 124 ? -11.620 4.326 3.460 1.00 73.75 124 LEU A C 1
ATOM 1010 O O . LEU A 1 124 ? -12.088 4.528 4.573 1.00 73.75 124 LEU A O 1
ATOM 1014 N N . MET A 1 125 ? -10.345 4.026 3.271 1.00 73.62 125 MET A N 1
ATOM 1015 C CA . MET A 1 125 ? -9.390 3.920 4.355 1.00 73.62 125 MET A CA 1
ATOM 1016 C C . MET A 1 125 ? -9.271 5.225 5.144 1.00 73.62 125 MET A C 1
ATOM 1018 O O . MET A 1 125 ? -9.292 5.180 6.372 1.00 73.62 125 MET A O 1
ATOM 1022 N N . VAL A 1 126 ? -9.237 6.384 4.474 1.00 79.12 126 VAL A N 1
ATOM 1023 C CA . VAL A 1 126 ? -9.237 7.702 5.143 1.00 79.12 126 VAL A CA 1
ATOM 1024 C C . VAL A 1 126 ? -10.463 7.875 6.044 1.00 79.12 126 VAL A C 1
ATOM 1026 O O . VAL A 1 126 ? -10.356 8.470 7.115 1.00 79.12 126 VAL A O 1
ATOM 1029 N N . TYR A 1 127 ? -11.609 7.322 5.646 1.00 78.12 127 TYR A N 1
ATOM 1030 C CA . TYR A 1 127 ? -12.833 7.349 6.441 1.00 78.12 127 TYR A CA 1
ATOM 1031 C C . TYR A 1 127 ? -12.855 6.300 7.565 1.00 78.12 127 TYR A C 1
ATOM 1033 O O . TYR A 1 127 ? -13.292 6.604 8.672 1.00 78.12 127 TYR A O 1
ATOM 1041 N N . TYR A 1 128 ? -12.390 5.072 7.314 1.00 76.12 128 TYR A N 1
ATOM 1042 C CA . TYR A 1 128 ? -12.492 3.960 8.265 1.00 76.12 128 TYR A CA 1
ATOM 1043 C C . TYR A 1 128 ? -11.436 3.989 9.360 1.00 76.12 128 TYR A C 1
ATOM 1045 O O . TYR A 1 128 ? -11.738 3.637 10.497 1.00 76.12 128 TYR A O 1
ATOM 1053 N N . LEU A 1 129 ? -10.213 4.414 9.050 1.00 81.88 129 LEU A N 1
ATOM 1054 C CA . LEU A 1 129 ? -9.113 4.410 10.011 1.00 81.88 129 LEU A CA 1
ATOM 1055 C C . LEU A 1 129 ? -9.388 5.239 11.278 1.00 81.88 129 LEU A C 1
ATOM 1057 O O . LEU A 1 129 ? -9.130 4.721 12.363 1.00 81.88 129 LEU A O 1
ATOM 1061 N N . PRO A 1 130 ? -9.930 6.472 11.207 1.00 82.56 130 PRO A N 1
ATOM 1062 C CA . PRO A 1 130 ? -10.263 7.237 12.406 1.00 82.56 130 PRO A CA 1
ATOM 1063 C C . PRO A 1 130 ? -11.354 6.565 13.239 1.00 82.56 130 PRO A C 1
ATOM 1065 O O . PRO A 1 130 ? -11.244 6.509 14.461 1.00 82.56 130 PRO A O 1
ATOM 1068 N N . VAL A 1 131 ? -12.378 6.008 12.584 1.00 80.44 131 VAL A N 1
ATOM 1069 C CA . VAL A 1 131 ? -13.486 5.325 13.265 1.00 80.44 131 VAL A CA 1
ATOM 1070 C C . VAL A 1 131 ? -12.981 4.066 13.972 1.00 80.44 131 VAL A C 1
ATOM 1072 O O . VAL A 1 131 ? -13.268 3.869 15.149 1.00 80.44 131 VAL A O 1
ATOM 1075 N N . LEU A 1 132 ? -12.174 3.249 13.288 1.00 79.69 132 LEU A N 1
ATOM 1076 C CA . LEU A 1 132 ? -11.544 2.064 13.872 1.00 79.69 132 LEU A CA 1
ATOM 1077 C C . LEU A 1 132 ? -10.622 2.437 15.028 1.00 79.69 132 LEU A C 1
ATOM 1079 O O . LEU A 1 132 ? -10.679 1.796 16.071 1.00 79.69 132 LEU A O 1
ATOM 1083 N N . TYR A 1 133 ? -9.801 3.476 14.868 1.00 84.94 133 TYR A N 1
ATOM 1084 C CA . TYR A 1 133 ? -8.902 3.937 15.919 1.00 84.94 133 TYR A CA 1
ATOM 1085 C C . TYR A 1 133 ? -9.673 4.354 17.173 1.00 84.94 133 TYR A C 1
ATOM 1087 O O . TYR A 1 133 ? -9.340 3.897 18.261 1.00 84.94 133 TYR A O 1
ATOM 1095 N N . ARG A 1 134 ? -10.732 5.164 17.032 1.00 80.38 134 ARG A N 1
ATOM 1096 C CA . ARG A 1 134 ? -11.569 5.598 18.164 1.00 80.38 134 ARG A CA 1
ATOM 1097 C C . ARG A 1 134 ? -12.268 4.420 18.837 1.00 80.38 134 ARG A C 1
ATOM 1099 O O . ARG A 1 134 ? -12.200 4.305 20.055 1.00 80.38 134 ARG A O 1
ATOM 1106 N N . ALA A 1 135 ? -12.861 3.522 18.050 1.00 77.31 135 ALA A N 1
ATOM 1107 C CA . ALA A 1 135 ? -13.530 2.324 18.559 1.00 77.31 135 ALA A CA 1
ATOM 1108 C C . ALA A 1 135 ? -12.570 1.347 19.262 1.00 77.31 135 ALA A C 1
ATOM 1110 O O . ALA A 1 135 ? -12.990 0.568 20.113 1.00 77.31 135 ALA A O 1
ATOM 1111 N N . SER A 1 136 ? -11.283 1.393 18.915 1.00 80.50 136 SER A N 1
ATOM 1112 C CA . SER A 1 136 ? -10.259 0.529 19.501 1.00 80.50 136 SER A CA 1
ATOM 1113 C C . SER A 1 136 ? -9.724 1.042 20.838 1.00 80.50 136 SER A C 1
ATOM 1115 O O . SER A 1 136 ? -9.035 0.296 21.518 1.00 80.50 136 SER A O 1
ATOM 1117 N N . ARG A 1 137 ? -10.005 2.290 21.243 1.00 82.81 137 ARG A N 1
ATOM 1118 C CA . ARG A 1 137 ? -9.426 2.848 22.473 1.00 82.81 137 ARG A CA 1
ATOM 1119 C C . ARG A 1 137 ? -10.025 2.209 23.735 1.00 82.81 137 ARG A C 1
ATOM 1121 O O . ARG A 1 137 ? -11.250 2.087 23.835 1.00 82.81 137 ARG A O 1
ATOM 1128 N N . PRO A 1 138 ? -9.195 1.904 24.748 1.00 76.94 138 PRO A N 1
ATOM 1129 C CA . PRO A 1 138 ? -9.693 1.507 26.057 1.00 76.94 138 PRO A CA 1
ATOM 1130 C C . PRO A 1 138 ? -10.482 2.662 26.699 1.00 76.94 138 PRO A C 1
ATOM 1132 O O . PRO A 1 138 ? -10.060 3.820 26.661 1.00 76.94 138 PRO A O 1
ATOM 1135 N N . GLY A 1 139 ? -11.655 2.353 27.258 1.00 73.31 139 GLY A N 1
ATOM 1136 C CA . GLY A 1 139 ? -12.570 3.344 27.847 1.00 73.31 139 GLY A CA 1
ATOM 1137 C C . GLY A 1 139 ? -13.597 3.963 26.885 1.00 73.31 139 GLY A C 1
ATOM 1138 O O . GLY A 1 139 ? -14.385 4.801 27.316 1.00 73.31 139 GLY A O 1
ATOM 1139 N N . GLY A 1 140 ? -13.631 3.534 25.618 1.00 69.50 140 GLY A N 1
ATOM 1140 C CA . GLY A 1 140 ? -14.668 3.917 24.655 1.00 69.50 140 GLY A CA 1
ATOM 1141 C C . GLY A 1 140 ? -14.495 5.304 24.024 1.00 69.50 140 GLY A C 1
ATOM 1142 O O . GLY A 1 140 ? -13.478 5.982 24.186 1.00 69.50 140 GLY A O 1
ATOM 1143 N N . GLU A 1 141 ? -15.499 5.717 23.246 1.00 68.12 141 GLU A N 1
ATOM 1144 C CA . GLU A 1 141 ? -15.477 6.973 22.494 1.00 68.12 141 GLU A CA 1
ATOM 1145 C C . GLU A 1 141 ? -15.725 8.168 23.425 1.00 68.12 141 GLU A C 1
ATOM 1147 O O . GLU A 1 141 ? -16.784 8.291 24.042 1.00 68.12 141 GLU A O 1
ATOM 1152 N N . LYS A 1 142 ? -14.744 9.073 23.529 1.00 72.62 142 LYS A N 1
ATOM 1153 C CA . LYS A 1 142 ? -14.926 10.329 24.265 1.00 72.62 142 LYS A CA 1
ATOM 1154 C C . LYS A 1 142 ? -15.752 11.304 23.411 1.00 72.62 142 LYS A C 1
ATOM 1156 O O . LYS A 1 142 ? -15.391 11.516 22.247 1.00 72.62 142 LYS A O 1
ATOM 1161 N N . PRO A 1 143 ? -16.815 11.918 23.965 1.00 65.56 143 PRO A N 1
ATOM 1162 C CA . PRO A 1 143 ? -17.731 12.780 23.212 1.00 65.56 143 PRO A CA 1
ATOM 1163 C C . PRO A 1 143 ? -17.051 14.026 22.628 1.00 65.56 143 PRO A C 1
ATOM 1165 O O . PRO A 1 143 ? -17.449 14.487 21.563 1.00 65.56 143 PRO A O 1
ATOM 1168 N N . ASP A 1 144 ? -15.983 14.508 23.267 1.00 78.12 144 ASP A N 1
ATOM 1169 C CA . ASP A 1 144 ? -15.281 15.735 22.867 1.00 78.12 144 ASP A CA 1
ATOM 1170 C C . ASP A 1 144 ? -14.064 15.481 21.961 1.00 78.12 144 ASP A C 1
ATOM 1172 O O . ASP A 1 144 ? -13.315 16.404 21.633 1.00 78.12 144 ASP A O 1
ATOM 1176 N N . GLU A 1 145 ? -13.810 14.229 21.567 1.00 76.75 145 GLU A N 1
ATOM 1177 C CA . GLU A 1 145 ? -12.643 13.917 20.746 1.00 76.75 145 GLU A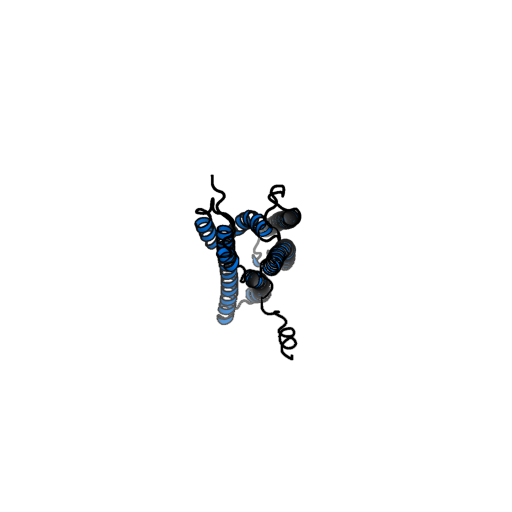 CA 1
ATOM 1178 C C . GLU A 1 145 ? -12.885 14.281 19.268 1.00 76.75 145 GLU A C 1
ATOM 1180 O O . GLU A 1 145 ? -13.928 13.920 18.710 1.00 76.75 145 GLU A O 1
ATOM 1185 N N . PRO A 1 146 ? -11.936 14.964 18.593 1.00 81.12 146 PRO A N 1
ATOM 1186 C CA . PRO A 1 146 ? -12.057 15.248 17.169 1.00 81.12 146 PRO A CA 1
ATOM 1187 C C . PRO A 1 146 ? -12.215 13.960 16.355 1.00 81.12 146 PRO A C 1
ATOM 1189 O O . PRO A 1 146 ? -11.597 12.937 16.653 1.00 81.12 146 PRO A O 1
ATOM 1192 N N . PHE A 1 147 ? -12.987 14.038 15.264 1.00 77.56 147 PHE A N 1
ATOM 1193 C CA . PHE A 1 147 ? -13.223 12.895 14.371 1.00 77.56 147 PHE A CA 1
ATOM 1194 C C . PHE A 1 147 ? -11.917 12.267 13.861 1.00 77.56 147 PHE A C 1
ATOM 1196 O O . PHE A 1 147 ? -11.837 11.050 13.717 1.00 77.56 147 PHE A O 1
ATOM 1203 N N . PHE A 1 148 ? -10.886 13.090 13.642 1.00 80.88 148 PHE A N 1
ATOM 1204 C CA . PHE A 1 148 ? -9.522 12.645 13.372 1.00 80.88 148 PHE A CA 1
ATOM 1205 C C . PHE A 1 148 ? -8.636 12.877 14.604 1.00 80.88 148 PHE A C 1
ATOM 1207 O O . PHE A 1 148 ? -8.168 14.002 14.810 1.00 80.88 148 PHE A O 1
ATOM 1214 N N . PR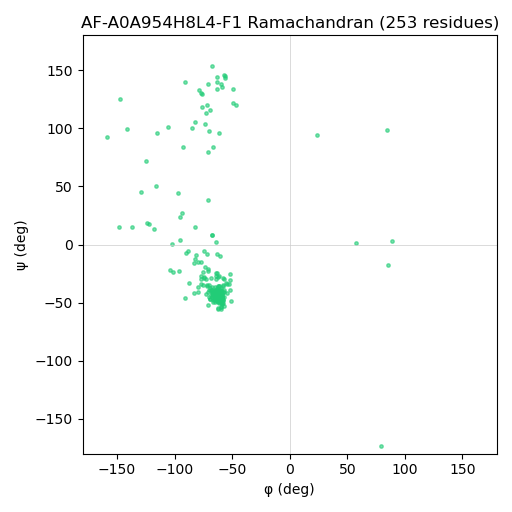O A 1 149 ? -8.348 11.835 15.402 1.00 85.88 149 PRO A N 1
ATOM 1215 C CA . PRO A 1 149 ? -7.393 11.936 16.498 1.00 85.88 149 PRO A CA 1
ATOM 1216 C C . PRO A 1 149 ? -6.019 12.409 15.991 1.00 85.88 149 PRO A C 1
ATOM 1218 O O . PRO A 1 149 ? -5.622 12.002 14.894 1.00 85.88 149 PRO A O 1
ATOM 1221 N N . PRO A 1 150 ? -5.254 13.211 16.761 1.00 88.12 150 PRO A N 1
ATOM 1222 C CA . PRO A 1 150 ? -3.979 13.786 16.313 1.00 88.12 150 PRO A CA 1
ATOM 1223 C C . PRO A 1 150 ? -2.971 12.763 15.768 1.00 88.12 150 PRO A C 1
ATOM 1225 O O . PRO A 1 150 ? -2.223 13.044 14.833 1.00 88.12 150 PRO A O 1
ATOM 1228 N N . PHE A 1 151 ? -2.962 11.553 16.335 1.00 88.50 151 PHE A N 1
ATOM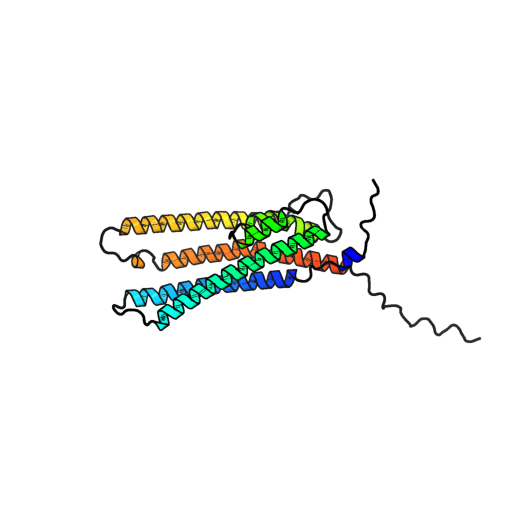 1229 C CA . PHE A 1 151 ? -2.128 10.456 15.847 1.00 88.50 151 PHE A CA 1
ATOM 1230 C C . PHE A 1 151 ? -2.535 10.014 14.433 1.00 88.50 151 PHE A C 1
ATOM 1232 O O . PHE A 1 151 ? -1.694 9.941 13.534 1.00 88.50 151 PHE A O 1
ATOM 1239 N N . VAL A 1 152 ? -3.834 9.775 14.224 1.00 87.12 152 VAL A N 1
ATOM 1240 C CA . VAL A 1 152 ? -4.402 9.361 12.935 1.00 87.12 152 VAL A CA 1
ATOM 1241 C C . VAL A 1 152 ? -4.223 10.469 11.900 1.00 87.12 152 VAL A C 1
ATOM 1243 O O . VAL A 1 152 ? -3.725 10.207 10.808 1.00 87.12 152 VAL A O 1
ATOM 1246 N N . SER A 1 153 ? -4.556 11.716 12.246 1.00 89.56 153 SER A N 1
ATOM 1247 C CA . SER A 1 153 ? -4.457 12.859 11.331 1.00 89.56 153 SER A CA 1
ATOM 1248 C C . SER A 1 153 ? -3.025 13.082 10.850 1.00 89.56 153 SER A C 1
ATOM 1250 O O . SER A 1 153 ? -2.809 13.257 9.653 1.00 89.56 153 SER A O 1
ATOM 1252 N N . ARG A 1 154 ? -2.027 12.982 11.740 1.00 91.44 154 ARG A N 1
ATOM 1253 C CA . ARG A 1 154 ? -0.611 13.097 11.368 1.00 91.44 154 ARG A CA 1
ATOM 1254 C C . ARG A 1 154 ? -0.190 12.009 10.381 1.00 91.44 154 ARG A C 1
ATOM 1256 O O . ARG A 1 154 ? 0.538 12.301 9.439 1.00 91.44 154 ARG A O 1
ATOM 1263 N N . ARG A 1 155 ? -0.633 10.762 10.572 1.00 91.00 155 ARG A N 1
ATOM 1264 C CA . ARG A 1 155 ? -0.311 9.644 9.666 1.00 91.00 155 ARG A CA 1
ATOM 1265 C C . ARG A 1 155 ? -1.008 9.790 8.314 1.00 91.00 155 ARG A C 1
ATOM 1267 O O . ARG A 1 155 ? -0.344 9.658 7.291 1.00 91.00 155 ARG A O 1
ATOM 1274 N N . LEU A 1 156 ? -2.296 10.139 8.307 1.00 88.38 156 LEU A N 1
ATOM 1275 C CA . LEU A 1 156 ? -3.053 10.430 7.084 1.00 88.38 156 LEU A CA 1
ATOM 1276 C C . LEU A 1 156 ? -2.436 11.594 6.297 1.00 88.38 156 LEU A C 1
ATOM 1278 O O . LEU A 1 156 ? -2.305 11.505 5.080 1.00 88.38 156 LEU A O 1
ATOM 1282 N N . LEU A 1 157 ? -2.001 12.655 6.983 1.00 90.69 157 LEU A N 1
ATOM 1283 C CA . LEU A 1 157 ? -1.344 13.800 6.357 1.00 90.69 157 LEU A CA 1
ATOM 1284 C C . LEU A 1 157 ? -0.009 13.409 5.715 1.00 90.69 157 LEU A C 1
ATOM 1286 O O . LEU A 1 157 ? 0.249 13.804 4.583 1.00 90.69 157 LEU A O 1
ATOM 1290 N N . ILE A 1 158 ? 0.819 12.606 6.397 1.00 89.56 158 ILE A N 1
ATOM 1291 C CA . ILE A 1 158 ? 2.072 12.097 5.815 1.00 89.56 158 ILE A CA 1
ATOM 1292 C C . ILE A 1 158 ? 1.772 11.266 4.564 1.00 89.56 158 ILE A C 1
ATOM 1294 O O . ILE A 1 158 ? 2.430 11.466 3.547 1.00 89.56 158 ILE A O 1
ATOM 1298 N N . MET A 1 159 ? 0.766 10.385 4.600 1.00 87.00 159 MET A N 1
ATOM 1299 C CA . MET A 1 159 ? 0.368 9.598 3.425 1.00 87.00 159 MET A CA 1
ATOM 1300 C C . MET A 1 159 ? -0.102 10.486 2.270 1.00 87.00 159 MET A C 1
ATOM 1302 O O . MET A 1 159 ? 0.318 10.271 1.136 1.00 87.00 159 MET A O 1
ATOM 1306 N N . LEU A 1 160 ? -0.918 11.509 2.547 1.00 87.88 160 LEU A N 1
ATOM 1307 C CA . LEU A 1 160 ? -1.400 12.450 1.535 1.00 87.88 160 LEU A CA 1
ATOM 1308 C C . LEU A 1 160 ? -0.250 13.241 0.902 1.00 87.88 160 LEU A C 1
ATOM 1310 O O . LEU A 1 160 ? -0.158 13.305 -0.320 1.00 87.88 160 LEU A O 1
ATOM 1314 N N . ILE A 1 161 ? 0.641 13.812 1.718 1.00 89.25 161 ILE A N 1
ATOM 1315 C CA . ILE A 1 161 ? 1.813 14.554 1.230 1.00 89.25 161 ILE A CA 1
ATOM 1316 C C . ILE A 1 161 ? 2.699 13.634 0.386 1.00 89.25 161 ILE A C 1
ATOM 1318 O O . ILE A 1 161 ? 3.087 14.007 -0.716 1.00 89.25 161 ILE A O 1
ATOM 1322 N N . SER A 1 162 ? 2.968 12.419 0.865 1.00 87.00 162 SER A N 1
ATOM 1323 C CA . SER A 1 162 ? 3.783 11.431 0.147 1.00 87.00 162 SER A CA 1
ATOM 1324 C C . SER A 1 162 ? 3.166 11.052 -1.197 1.00 87.00 162 SER A C 1
ATOM 1326 O O . SER A 1 162 ? 3.872 10.963 -2.196 1.00 87.00 162 SER A O 1
ATOM 1328 N N . PHE A 1 163 ? 1.841 10.894 -1.246 1.00 83.81 163 PHE A N 1
ATOM 1329 C CA . PHE A 1 163 ? 1.113 10.634 -2.483 1.00 83.81 163 PHE A CA 1
ATOM 1330 C C . PHE A 1 163 ? 1.198 11.810 -3.460 1.00 83.81 163 PHE A C 1
ATOM 1332 O O . PHE A 1 163 ? 1.520 11.608 -4.626 1.00 83.81 163 PHE A O 1
ATOM 1339 N N . VAL A 1 164 ? 0.976 13.044 -2.999 1.00 85.75 164 VAL A N 1
ATOM 1340 C CA . VAL A 1 164 ? 1.089 14.241 -3.849 1.00 85.75 164 VAL A CA 1
ATOM 1341 C C . VAL A 1 164 ? 2.509 14.390 -4.397 1.00 85.75 164 VAL A C 1
ATOM 1343 O O . VAL A 1 164 ? 2.678 14.591 -5.598 1.00 85.75 164 VAL A O 1
ATOM 1346 N N . LEU A 1 165 ? 3.531 14.238 -3.549 1.00 88.50 165 LEU A N 1
ATOM 1347 C CA . LEU A 1 165 ? 4.934 14.289 -3.967 1.00 88.50 165 LEU A CA 1
ATOM 1348 C C . LEU A 1 165 ? 5.268 13.188 -4.977 1.00 88.50 165 LEU A C 1
ATOM 1350 O O . LEU A 1 165 ? 5.949 13.461 -5.963 1.00 88.50 165 LEU A O 1
ATOM 1354 N N . TYR A 1 166 ? 4.750 11.975 -4.775 1.00 86.31 166 TYR A N 1
ATOM 1355 C CA . TYR A 1 166 ? 4.892 10.884 -5.733 1.00 86.31 166 TYR A CA 1
ATOM 1356 C C . TYR A 1 166 ? 4.248 11.218 -7.079 1.00 86.31 166 TYR A C 1
ATOM 1358 O O . TYR A 1 166 ? 4.902 11.055 -8.102 1.00 86.31 166 TYR A O 1
ATOM 1366 N N . MET A 1 167 ? 3.015 11.734 -7.102 1.00 82.75 167 MET A N 1
ATOM 1367 C CA . MET A 1 167 ? 2.353 12.115 -8.354 1.00 82.75 167 MET A CA 1
ATOM 1368 C C . MET A 1 167 ? 3.131 13.217 -9.081 1.00 82.75 167 MET A C 1
ATOM 1370 O O . MET A 1 167 ? 3.329 13.118 -10.289 1.00 82.75 167 MET A O 1
ATOM 1374 N N . ILE A 1 168 ? 3.625 14.232 -8.360 1.00 88.94 168 ILE A N 1
ATOM 1375 C CA . ILE A 1 168 ? 4.467 15.292 -8.937 1.00 88.94 168 ILE A CA 1
ATOM 1376 C C . ILE A 1 168 ? 5.737 14.691 -9.541 1.00 88.94 168 ILE A C 1
ATOM 1378 O O . ILE A 1 168 ? 6.037 14.961 -10.703 1.00 88.94 168 ILE A O 1
ATOM 1382 N N . ALA A 1 169 ? 6.463 13.858 -8.790 1.00 86.62 169 ALA A N 1
ATOM 1383 C CA . ALA A 1 169 ? 7.683 13.212 -9.264 1.00 86.62 169 ALA A CA 1
ATOM 1384 C C . ALA A 1 169 ? 7.408 12.318 -10.481 1.00 86.62 169 ALA A C 1
ATOM 1386 O O . ALA A 1 169 ? 8.115 12.404 -11.479 1.00 86.62 169 ALA A O 1
ATOM 1387 N N . HIS A 1 170 ? 6.344 11.520 -10.434 1.00 80.81 170 HIS A N 1
ATOM 1388 C CA . HIS A 1 170 ? 5.939 10.623 -11.508 1.00 80.81 170 HIS A CA 1
ATOM 1389 C C . HIS A 1 170 ? 5.584 11.385 -12.791 1.00 80.81 170 HIS A C 1
ATOM 1391 O O . HIS A 1 170 ? 6.114 11.063 -13.851 1.00 80.81 170 HIS A O 1
ATOM 1397 N N . PHE A 1 171 ? 4.754 12.433 -12.709 1.00 83.62 171 PHE A N 1
ATOM 1398 C CA . PHE A 1 171 ? 4.410 13.259 -13.870 1.00 83.62 171 PHE A CA 1
ATOM 1399 C C . PHE A 1 171 ? 5.598 14.066 -14.393 1.00 83.62 171 PHE A C 1
ATOM 1401 O O . PHE A 1 171 ? 5.738 14.210 -15.603 1.00 83.62 171 PHE A O 1
ATOM 1408 N N . THR A 1 172 ? 6.464 14.566 -13.508 1.00 88.06 172 THR A N 1
ATOM 1409 C CA . THR A 1 172 ? 7.681 15.294 -13.901 1.00 88.06 172 THR A CA 1
ATOM 1410 C C . THR A 1 172 ? 8.630 14.378 -14.658 1.00 88.06 172 THR A C 1
ATOM 1412 O O . THR A 1 172 ? 9.102 14.747 -15.729 1.00 88.06 172 THR A O 1
ATOM 1415 N N . LEU A 1 173 ? 8.857 13.165 -14.144 1.00 84.88 173 LEU A N 1
ATOM 1416 C CA . LEU A 1 173 ? 9.646 12.149 -14.829 1.00 84.88 173 LEU A CA 1
ATOM 1417 C C . LEU A 1 173 ? 9.006 11.815 -16.172 1.00 84.88 173 LEU A C 1
ATOM 1419 O O . LEU A 1 173 ? 9.642 11.990 -17.202 1.00 84.88 173 LEU A O 1
ATOM 1423 N N . MET A 1 174 ? 7.730 11.424 -16.189 1.00 78.81 174 MET A N 1
ATOM 1424 C CA . MET A 1 174 ? 7.029 11.079 -17.426 1.00 78.81 174 MET A CA 1
ATOM 1425 C C . MET A 1 174 ? 7.089 12.209 -18.466 1.00 78.81 174 MET A C 1
ATOM 1427 O O . MET A 1 174 ? 7.325 11.937 -19.638 1.00 78.81 174 MET A O 1
ATOM 1431 N N . GLY A 1 175 ? 6.929 13.469 -18.049 1.00 83.38 175 GLY A N 1
ATOM 1432 C CA . GLY A 1 175 ? 7.038 14.638 -18.921 1.00 83.38 175 GLY A CA 1
ATOM 1433 C C . GLY A 1 175 ? 8.454 14.863 -19.456 1.00 83.38 175 GLY A C 1
ATOM 1434 O O . GLY A 1 175 ? 8.613 15.104 -20.651 1.00 83.38 175 GLY A O 1
ATOM 1435 N N . TYR A 1 176 ? 9.475 14.733 -18.604 1.00 83.62 176 TYR A N 1
ATOM 1436 C CA . TYR A 1 176 ? 10.881 14.805 -19.009 1.00 83.62 176 TYR A CA 1
ATOM 1437 C C . TYR A 1 176 ? 11.212 13.743 -20.064 1.00 83.62 176 TYR A C 1
ATOM 1439 O O . TYR A 1 176 ? 11.753 14.076 -21.116 1.00 83.62 176 TYR A O 1
ATOM 1447 N N . PHE A 1 177 ? 10.803 12.491 -19.843 1.00 75.31 177 PHE A N 1
ATOM 1448 C CA . PHE A 1 177 ? 11.069 11.410 -20.796 1.00 75.31 177 PHE A CA 1
ATOM 1449 C C . PHE A 1 177 ? 10.237 11.515 -22.060 1.00 75.31 177 PHE A C 1
ATOM 1451 O O . PHE A 1 177 ? 10.740 11.204 -23.131 1.00 75.31 177 PHE A O 1
ATOM 1458 N N . LEU A 1 178 ? 8.990 11.981 -21.983 1.00 79.69 178 LEU A N 1
ATOM 1459 C CA . LEU A 1 178 ? 8.199 12.236 -23.182 1.00 79.69 178 LEU A CA 1
ATOM 1460 C C . LEU A 1 178 ? 8.854 13.326 -24.041 1.00 79.69 178 LEU A C 1
ATOM 1462 O O . LEU A 1 178 ? 8.926 13.187 -25.258 1.00 79.69 178 LEU A O 1
ATOM 1466 N N . PHE A 1 179 ? 9.371 14.386 -23.416 1.00 83.38 179 PHE A N 1
ATOM 1467 C CA . PHE A 1 179 ? 10.126 15.430 -24.104 1.00 83.38 179 PHE A CA 1
ATOM 1468 C C . PHE A 1 179 ? 11.424 14.885 -24.721 1.00 83.38 179 PHE A C 1
ATOM 1470 O O . PHE A 1 179 ? 11.718 15.145 -25.889 1.00 83.38 179 PHE A O 1
ATOM 1477 N N . GLU A 1 180 ? 12.181 14.083 -23.972 1.00 78.31 180 GLU A N 1
ATOM 1478 C CA . GLU A 1 180 ? 13.398 13.436 -24.462 1.00 78.31 180 GLU A CA 1
ATOM 1479 C C . GLU A 1 180 ? 13.110 12.468 -25.621 1.00 78.31 180 GLU A C 1
ATOM 1481 O O . GLU A 1 180 ? 13.804 12.493 -26.635 1.00 78.31 180 GLU A O 1
ATOM 1486 N N . ALA A 1 181 ? 12.036 11.685 -25.525 1.00 72.75 181 ALA A N 1
ATOM 1487 C CA . ALA A 1 181 ? 11.566 10.803 -26.583 1.00 72.75 181 ALA A CA 1
ATOM 1488 C C . ALA A 1 181 ? 11.232 11.591 -27.848 1.00 72.75 181 ALA A C 1
ATOM 1490 O O . ALA A 1 181 ? 11.778 11.311 -28.909 1.00 72.75 181 ALA A O 1
ATOM 1491 N N . VAL A 1 182 ? 10.386 12.618 -27.733 1.00 77.56 182 VAL A N 1
ATOM 1492 C CA . VAL A 1 182 ? 9.955 13.440 -28.872 1.00 77.56 182 VAL A CA 1
ATOM 1493 C C . VAL A 1 182 ? 11.134 14.187 -29.505 1.00 77.56 182 VAL A C 1
ATOM 1495 O O . VAL A 1 182 ? 11.201 14.277 -30.726 1.00 77.56 182 VAL A O 1
ATOM 1498 N N . SER A 1 183 ? 12.098 14.668 -28.713 1.00 76.75 183 SER A N 1
ATOM 1499 C CA . SER A 1 183 ? 13.297 15.348 -29.237 1.00 76.75 183 SER A CA 1
ATOM 1500 C C . SER A 1 183 ? 14.284 14.419 -29.956 1.00 76.75 183 SER A C 1
ATOM 1502 O O . SER A 1 183 ? 15.062 14.891 -30.782 1.00 76.75 183 SER A O 1
ATOM 1504 N N . LYS A 1 184 ? 14.234 13.107 -29.689 1.00 69.62 184 LYS A N 1
ATOM 1505 C CA . LYS A 1 184 ? 15.074 12.069 -30.317 1.00 69.62 184 LYS A CA 1
ATOM 1506 C C . LYS A 1 184 ? 14.356 11.264 -31.410 1.00 69.62 184 LYS A C 1
ATOM 1508 O O . LYS A 1 184 ? 14.955 10.361 -31.990 1.00 69.62 184 LYS A O 1
ATOM 1513 N N . VAL A 1 185 ? 13.086 11.568 -31.695 1.00 66.19 185 VAL A N 1
ATOM 1514 C CA . VAL A 1 185 ? 12.278 10.894 -32.734 1.00 66.19 185 VAL A CA 1
ATOM 1515 C C . VAL A 1 185 ? 12.711 11.268 -34.160 1.00 66.19 185 VAL A C 1
ATOM 1517 O O . VAL A 1 185 ? 12.303 10.613 -35.118 1.00 66.19 185 VAL A O 1
ATOM 1520 N N . ASP A 1 186 ? 13.609 12.239 -34.329 1.00 58.53 186 ASP A N 1
ATOM 1521 C CA . ASP A 1 186 ? 14.234 12.499 -35.624 1.00 58.53 186 ASP A CA 1
ATOM 1522 C C . ASP A 1 186 ? 15.416 11.533 -35.866 1.00 58.53 186 ASP A C 1
ATOM 1524 O O . ASP A 1 186 ? 16.506 11.716 -35.328 1.00 58.53 186 ASP A O 1
ATOM 1528 N N . ARG A 1 187 ? 15.185 10.549 -36.754 1.00 53.66 187 ARG A N 1
ATOM 1529 C CA . ARG A 1 187 ? 16.129 9.584 -37.376 1.00 53.66 187 ARG A CA 1
ATOM 1530 C C . ARG A 1 187 ? 16.453 8.309 -36.586 1.00 53.66 187 ARG A C 1
ATOM 1532 O O . ARG A 1 187 ? 17.378 8.277 -35.791 1.00 53.66 187 ARG A O 1
ATOM 1539 N N . GLU A 1 188 ? 15.765 7.221 -36.943 1.00 59.22 188 GLU A N 1
ATOM 1540 C CA . GLU A 1 188 ? 16.204 5.811 -36.806 1.00 59.22 188 GLU A CA 1
ATOM 1541 C C . GLU A 1 188 ? 16.584 5.291 -35.403 1.00 59.22 188 GLU A C 1
ATOM 1543 O O . GLU A 1 188 ? 16.919 4.114 -35.262 1.00 59.22 188 GLU A O 1
ATOM 1548 N N . THR A 1 189 ? 16.488 6.100 -34.347 1.00 56.81 189 THR A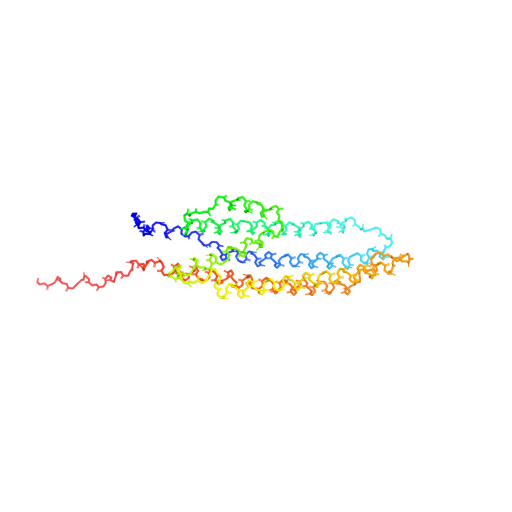 N 1
ATOM 1549 C CA . THR A 1 189 ? 16.833 5.679 -32.988 1.00 56.81 189 THR A CA 1
ATOM 1550 C C . THR A 1 189 ? 15.784 4.707 -32.439 1.00 56.81 189 THR A C 1
ATOM 1552 O O . THR A 1 189 ? 14.607 5.070 -32.333 1.00 56.81 189 THR A O 1
ATOM 1555 N N . PRO A 1 190 ? 16.164 3.469 -32.078 1.00 61.81 190 PRO A N 1
ATOM 1556 C CA . PRO A 1 190 ? 15.223 2.510 -31.519 1.00 61.81 190 PRO A CA 1
ATOM 1557 C C . PRO A 1 190 ? 14.663 3.029 -30.187 1.00 61.81 190 PRO A C 1
ATOM 1559 O O . PRO A 1 190 ? 15.393 3.563 -29.359 1.00 61.81 190 PRO A O 1
ATOM 1562 N N . LEU A 1 191 ? 13.362 2.834 -29.946 1.00 57.59 191 LEU A N 1
ATOM 1563 C CA . LEU A 1 191 ? 12.678 3.230 -28.700 1.00 57.59 191 LEU A CA 1
ATOM 1564 C C . LEU A 1 191 ? 13.374 2.712 -27.425 1.00 57.59 191 LEU A C 1
ATOM 1566 O O . LEU A 1 191 ? 13.265 3.332 -26.370 1.00 57.59 191 LEU A O 1
ATOM 1570 N N . SER A 1 192 ? 14.126 1.612 -27.518 1.00 58.12 192 SER A N 1
ATOM 1571 C CA . SER A 1 192 ? 14.944 1.081 -26.424 1.00 58.12 192 SER A CA 1
ATOM 1572 C C . SER A 1 192 ? 16.084 2.014 -25.996 1.00 58.12 192 SER A C 1
ATOM 1574 O O . SER A 1 192 ? 16.448 2.001 -24.827 1.00 58.12 192 SER A O 1
ATOM 1576 N N . SER A 1 193 ? 16.608 2.875 -26.878 1.00 59.06 193 SER A N 1
ATOM 1577 C CA . SER A 1 193 ? 17.626 3.875 -26.517 1.00 59.06 193 SER A CA 1
ATOM 1578 C C . SER A 1 193 ? 17.042 5.136 -25.872 1.00 59.06 193 SER A C 1
ATOM 1580 O O . SER A 1 193 ? 17.792 6.004 -25.430 1.00 59.06 193 SER A O 1
ATOM 1582 N N . ILE A 1 194 ? 15.712 5.277 -25.871 1.00 57.69 194 ILE A N 1
ATOM 1583 C CA . ILE A 1 194 ? 14.994 6.424 -25.299 1.00 57.69 194 ILE A CA 1
ATOM 1584 C C . ILE A 1 194 ? 14.721 6.201 -23.805 1.00 57.69 194 ILE A C 1
ATOM 1586 O O . ILE A 1 194 ? 14.765 7.146 -23.023 1.00 57.69 194 ILE A O 1
ATOM 1590 N N . PHE A 1 195 ? 14.502 4.953 -23.386 1.00 62.62 195 PHE A N 1
ATOM 1591 C CA . PHE A 1 195 ? 14.359 4.595 -21.975 1.00 62.62 195 PHE A CA 1
ATOM 1592 C C . PHE A 1 195 ? 15.721 4.189 -21.399 1.00 62.62 195 PHE A C 1
ATOM 1594 O O . PHE A 1 195 ? 16.058 3.008 -21.361 1.00 62.62 195 PHE A O 1
ATOM 1601 N N . SER A 1 196 ? 16.526 5.171 -20.979 1.00 67.19 196 SER A N 1
ATOM 1602 C CA . SER A 1 196 ? 17.852 4.898 -20.412 1.00 67.19 196 SER A CA 1
ATOM 1603 C C . SER A 1 196 ? 17.758 4.172 -19.063 1.00 67.19 196 SER A C 1
ATOM 1605 O O . SER A 1 196 ? 16.797 4.330 -18.306 1.00 67.19 196 SER A O 1
ATOM 1607 N N . THR A 1 197 ? 18.792 3.405 -18.711 1.00 68.50 197 THR A N 1
ATOM 1608 C CA . THR A 1 197 ? 18.938 2.782 -17.382 1.00 68.50 197 THR A CA 1
ATOM 1609 C C . THR A 1 197 ? 18.773 3.804 -16.248 1.00 68.50 197 THR A C 1
ATOM 1611 O O . THR A 1 197 ? 18.267 3.474 -15.176 1.00 68.50 197 THR A O 1
ATOM 1614 N N . GLU A 1 198 ? 19.142 5.065 -16.487 1.00 70.81 198 GLU A N 1
ATOM 1615 C CA . GLU A 1 198 ? 19.041 6.155 -15.514 1.00 70.81 198 GLU A CA 1
ATOM 1616 C C . GLU A 1 198 ? 17.583 6.514 -15.208 1.00 70.81 198 GLU A C 1
ATOM 1618 O O . GLU A 1 198 ? 17.247 6.679 -14.033 1.00 70.81 198 GLU A O 1
ATOM 1623 N N . TYR A 1 199 ? 16.700 6.561 -16.223 1.00 73.25 199 TYR A N 1
ATOM 1624 C CA . TYR A 1 199 ? 15.256 6.746 -16.014 1.00 73.25 199 TYR A CA 1
ATOM 1625 C C . TYR A 1 199 ? 14.744 5.752 -14.992 1.00 73.25 199 TYR A C 1
ATOM 1627 O O . TYR A 1 199 ? 14.038 6.096 -14.043 1.00 73.25 199 TYR A O 1
ATOM 1635 N N . LEU A 1 200 ? 15.121 4.502 -15.200 1.00 69.62 200 LEU A N 1
ATOM 1636 C CA . LEU A 1 200 ? 14.569 3.427 -14.432 1.00 69.62 200 LEU A CA 1
ATOM 1637 C C . LEU A 1 200 ? 15.043 3.429 -12.990 1.00 69.62 200 LEU A C 1
ATOM 1639 O O . LEU A 1 200 ? 14.246 3.213 -12.081 1.00 69.62 200 LEU A O 1
ATOM 1643 N N . VAL A 1 201 ? 16.330 3.716 -12.786 1.00 75.62 201 VAL A N 1
ATOM 1644 C CA . VAL A 1 201 ? 16.906 3.887 -11.453 1.00 75.62 201 VAL A CA 1
ATOM 1645 C C . VAL A 1 201 ? 16.192 5.025 -10.726 1.00 75.62 201 VAL A C 1
ATOM 1647 O O . VAL A 1 201 ? 15.800 4.859 -9.573 1.00 75.62 201 VAL A O 1
ATOM 1650 N N . ILE A 1 202 ? 15.945 6.153 -11.396 1.00 80.06 202 ILE A N 1
ATOM 1651 C CA . ILE A 1 202 ? 15.232 7.284 -10.791 1.00 80.06 202 ILE A CA 1
ATOM 1652 C C . ILE A 1 202 ? 13.767 6.920 -10.509 1.00 80.06 202 ILE A C 1
ATOM 1654 O O . ILE A 1 202 ? 13.278 7.166 -9.407 1.00 80.06 202 ILE A O 1
ATOM 1658 N N . SER A 1 203 ? 13.076 6.275 -11.451 1.00 78.06 203 SER A N 1
ATOM 1659 C CA . SER A 1 203 ? 11.705 5.788 -11.269 1.00 78.06 203 SER A CA 1
ATOM 1660 C C . SER A 1 203 ? 11.613 4.789 -10.110 1.00 78.06 203 SER A C 1
ATOM 1662 O O . SER A 1 203 ? 10.654 4.826 -9.340 1.00 78.06 203 SER A O 1
ATOM 1664 N N . TYR A 1 204 ? 12.627 3.936 -9.932 1.00 77.06 204 TYR A N 1
ATOM 1665 C CA . TYR A 1 204 ? 12.729 3.006 -8.811 1.00 77.06 204 TYR A CA 1
ATOM 1666 C C . TYR A 1 204 ? 12.914 3.734 -7.488 1.00 77.06 204 TYR A C 1
ATOM 1668 O O . TYR A 1 204 ? 12.201 3.440 -6.534 1.00 77.06 204 TYR A O 1
ATOM 1676 N N . LEU A 1 205 ? 13.835 4.695 -7.419 1.00 81.31 205 LEU A N 1
ATOM 1677 C CA . LEU A 1 205 ? 14.045 5.476 -6.204 1.00 81.31 205 LEU A CA 1
ATOM 1678 C C . LEU A 1 205 ? 12.772 6.234 -5.820 1.00 81.31 205 LEU A C 1
ATOM 1680 O O . LEU A 1 205 ? 12.392 6.221 -4.652 1.00 81.31 205 LEU A O 1
ATOM 1684 N N . VAL A 1 206 ? 12.063 6.813 -6.792 1.00 83.06 206 VAL A N 1
ATOM 1685 C CA . VAL A 1 206 ? 10.770 7.471 -6.559 1.00 83.06 206 VAL A CA 1
ATOM 1686 C C . VAL A 1 206 ? 9.719 6.479 -6.063 1.00 83.06 206 VAL A C 1
ATOM 1688 O O . VAL A 1 206 ? 9.028 6.769 -5.085 1.00 83.06 206 VAL A O 1
ATOM 1691 N N . TYR A 1 207 ? 9.617 5.297 -6.675 1.00 79.88 207 TYR A N 1
ATOM 1692 C CA . TYR A 1 207 ? 8.677 4.262 -6.242 1.00 79.88 207 TYR A CA 1
ATOM 1693 C C . TYR A 1 207 ? 9.011 3.715 -4.847 1.00 79.88 207 TYR A C 1
ATOM 1695 O O . TYR A 1 207 ? 8.127 3.607 -4.003 1.00 79.88 207 TYR A O 1
ATOM 1703 N N . LEU A 1 208 ? 10.280 3.427 -4.559 1.00 81.62 208 LEU A N 1
ATOM 1704 C CA . LEU A 1 208 ? 10.742 2.952 -3.257 1.00 81.62 208 LEU A CA 1
ATOM 1705 C C . LEU A 1 208 ? 10.477 3.993 -2.167 1.00 81.62 208 LEU A C 1
ATOM 1707 O O . LEU A 1 208 ? 9.922 3.661 -1.120 1.00 81.62 208 LEU A O 1
ATOM 1711 N N . VAL A 1 209 ? 10.825 5.259 -2.423 1.00 84.00 209 VAL A N 1
ATOM 1712 C CA . VAL A 1 209 ? 10.530 6.370 -1.510 1.00 84.00 209 VAL A CA 1
ATOM 1713 C C . VAL A 1 209 ? 9.029 6.475 -1.281 1.00 84.00 209 VAL A C 1
ATOM 1715 O O . VAL A 1 209 ? 8.614 6.626 -0.134 1.00 84.00 209 VAL A O 1
ATOM 1718 N N . PHE A 1 210 ? 8.203 6.339 -2.320 1.00 82.38 210 PHE A N 1
ATOM 1719 C CA . PHE A 1 210 ? 6.750 6.321 -2.173 1.00 82.38 210 PHE A CA 1
ATOM 1720 C C . PHE A 1 210 ? 6.271 5.157 -1.303 1.00 82.38 210 PHE A C 1
ATOM 1722 O O . PHE A 1 210 ? 5.548 5.386 -0.340 1.00 82.38 210 PHE A O 1
ATOM 1729 N N . VAL A 1 211 ? 6.710 3.925 -1.564 1.00 80.38 211 VAL A N 1
ATOM 1730 C CA . VAL A 1 211 ? 6.286 2.764 -0.771 1.00 80.38 211 VAL A CA 1
ATOM 1731 C C . VAL A 1 211 ? 6.711 2.896 0.691 1.00 80.38 211 VAL A C 1
ATOM 1733 O O . VAL A 1 211 ? 5.927 2.579 1.582 1.00 80.38 211 VAL A O 1
ATOM 1736 N N . LEU A 1 212 ? 7.904 3.419 0.973 1.00 80.88 212 LEU A N 1
ATOM 1737 C CA . LEU A 1 212 ? 8.352 3.651 2.346 1.00 80.88 212 LEU A CA 1
ATOM 1738 C C . LEU A 1 212 ? 7.566 4.785 3.018 1.00 80.88 212 LEU A C 1
ATOM 1740 O O . LEU A 1 212 ? 7.088 4.625 4.138 1.00 80.88 212 LEU A O 1
ATOM 1744 N N . SER A 1 213 ? 7.395 5.917 2.337 1.00 82.44 213 SER A N 1
ATOM 1745 C CA . SER A 1 213 ? 6.739 7.111 2.889 1.00 82.44 213 SER A CA 1
ATOM 1746 C C . SER A 1 213 ? 5.218 6.985 3.004 1.00 82.44 213 SER A C 1
ATOM 1748 O O . SER A 1 213 ? 4.630 7.561 3.915 1.00 82.44 213 SER A O 1
ATOM 1750 N N . PHE A 1 214 ? 4.582 6.195 2.141 1.00 82.50 214 PHE A N 1
ATOM 1751 C CA . PHE A 1 214 ? 3.153 5.890 2.187 1.00 82.50 214 PHE A CA 1
ATOM 1752 C C . PHE A 1 214 ? 2.866 4.632 3.017 1.00 82.50 214 PHE A C 1
ATOM 1754 O O . PHE A 1 214 ? 1.988 4.630 3.880 1.00 82.50 214 PHE A O 1
ATOM 1761 N N . GLY A 1 215 ? 3.636 3.565 2.797 1.00 80.88 215 GLY A N 1
ATOM 1762 C CA . GLY A 1 215 ? 3.444 2.269 3.441 1.00 80.88 215 GLY A CA 1
ATOM 1763 C C . GLY A 1 215 ? 3.816 2.263 4.921 1.00 80.88 215 GLY A C 1
ATOM 1764 O O . GLY A 1 215 ? 3.125 1.623 5.711 1.00 80.88 215 GLY A O 1
ATOM 1765 N N . TRP A 1 216 ? 4.845 3.003 5.350 1.00 83.88 216 TRP A N 1
ATOM 1766 C CA . TRP A 1 216 ? 5.219 3.028 6.768 1.00 83.88 216 TRP A CA 1
ATOM 1767 C C . TRP A 1 216 ? 4.168 3.690 7.672 1.00 83.88 216 TRP A C 1
ATOM 1769 O O . TRP A 1 216 ? 3.780 3.071 8.666 1.00 83.88 216 TRP A O 1
ATOM 1779 N N . PRO A 1 217 ? 3.647 4.901 7.373 1.00 86.12 217 PRO A N 1
ATOM 1780 C CA . PRO A 1 217 ? 2.561 5.480 8.161 1.00 86.12 217 PRO A CA 1
ATOM 1781 C C . PRO A 1 217 ? 1.325 4.587 8.208 1.00 86.12 217 PRO A C 1
ATOM 1783 O O . PRO A 1 217 ? 0.672 4.521 9.248 1.00 86.12 217 PRO A O 1
ATOM 1786 N N . TRP A 1 218 ? 1.040 3.893 7.106 1.00 82.88 218 TRP A N 1
ATOM 1787 C CA . TRP A 1 218 ? -0.042 2.928 7.013 1.00 82.88 218 TRP A CA 1
ATOM 1788 C C . TRP A 1 218 ? 0.153 1.755 7.982 1.00 82.88 218 TRP A C 1
ATOM 1790 O O . TRP A 1 218 ? -0.691 1.517 8.846 1.00 82.88 218 TRP A O 1
ATOM 1800 N N . ILE A 1 219 ? 1.297 1.068 7.904 1.00 83.25 219 ILE A N 1
ATOM 1801 C CA . ILE A 1 219 ? 1.641 -0.049 8.795 1.00 83.25 219 ILE A CA 1
ATOM 1802 C C . ILE A 1 219 ? 1.641 0.415 10.255 1.00 83.25 219 ILE A C 1
ATOM 1804 O O . ILE A 1 219 ? 1.038 -0.233 11.104 1.00 83.25 219 ILE A O 1
ATOM 1808 N N . SER A 1 220 ? 2.254 1.567 10.545 1.00 88.19 220 SER A N 1
ATOM 1809 C CA . SER A 1 220 ? 2.287 2.156 11.889 1.00 88.19 220 SER A CA 1
ATOM 1810 C C . SER A 1 220 ? 0.886 2.386 12.454 1.00 88.19 220 SER A C 1
ATOM 1812 O O . SER A 1 220 ? 0.677 2.179 13.646 1.00 88.19 220 SER A O 1
ATOM 1814 N N . LEU A 1 221 ? -0.063 2.819 11.625 1.00 88.00 221 LEU A N 1
ATOM 1815 C CA . LEU A 1 221 ? -1.435 3.071 12.046 1.00 88.00 221 LEU A CA 1
ATOM 1816 C C . LEU A 1 221 ? -2.193 1.768 12.311 1.00 88.00 221 LEU A C 1
ATOM 1818 O O . LEU A 1 221 ? -2.892 1.667 13.314 1.00 88.00 221 LEU A O 1
ATOM 1822 N N . LEU A 1 222 ? -2.028 0.765 11.447 1.00 84.19 222 LEU A N 1
ATOM 1823 C CA . LEU A 1 222 ? -2.639 -0.548 11.645 1.00 84.19 222 LEU A CA 1
ATOM 1824 C C . LEU A 1 222 ? -2.087 -1.263 12.884 1.00 84.19 222 LEU A C 1
ATOM 1826 O O . LEU A 1 222 ? -2.860 -1.862 13.630 1.00 84.19 222 LEU A O 1
ATOM 1830 N N . LEU A 1 223 ? -0.774 -1.182 13.123 1.00 85.75 223 LEU A N 1
ATOM 1831 C CA . LEU A 1 223 ? -0.143 -1.723 14.328 1.00 85.75 223 LEU A CA 1
ATOM 1832 C C . LEU A 1 223 ? -0.667 -1.035 15.588 1.00 85.75 223 LEU A C 1
ATOM 1834 O O . LEU A 1 223 ? -0.985 -1.718 16.551 1.00 85.75 223 LEU A O 1
ATOM 1838 N N . GLU A 1 224 ? -0.819 0.290 15.567 1.00 89.50 224 GLU A N 1
ATOM 1839 C CA . GLU A 1 224 ? -1.369 1.025 16.709 1.00 89.50 224 GLU A CA 1
ATOM 1840 C C . GLU A 1 224 ? -2.835 0.665 16.973 1.00 89.50 224 GLU A C 1
ATOM 1842 O O . GLU A 1 224 ? -3.212 0.435 18.116 1.00 89.50 224 GLU A O 1
ATOM 1847 N N . ILE A 1 225 ? -3.662 0.563 15.927 1.00 84.81 225 ILE A N 1
ATOM 1848 C CA . ILE A 1 225 ? -5.051 0.099 16.059 1.00 84.81 225 ILE A CA 1
ATOM 1849 C C . ILE A 1 225 ? -5.082 -1.310 16.661 1.00 84.81 225 ILE A C 1
ATOM 1851 O O . ILE A 1 225 ? -5.862 -1.562 17.572 1.00 84.81 225 ILE A O 1
ATOM 1855 N N . THR A 1 226 ? -4.214 -2.205 16.185 1.00 83.44 226 THR A N 1
ATOM 1856 C CA . THR A 1 226 ? -4.110 -3.579 16.698 1.00 83.44 226 THR A CA 1
ATOM 1857 C C . THR A 1 226 ? -3.704 -3.586 18.173 1.00 83.44 226 THR A C 1
ATOM 1859 O O . THR A 1 226 ? -4.353 -4.247 18.973 1.00 83.44 226 THR A O 1
ATOM 1862 N N . ARG A 1 227 ? -2.692 -2.796 18.553 1.00 87.81 227 ARG A N 1
ATOM 1863 C CA . ARG A 1 227 ? -2.233 -2.648 19.942 1.00 87.81 227 ARG A CA 1
ATOM 1864 C C . ARG A 1 227 ? -3.355 -2.163 20.859 1.00 87.81 227 ARG A C 1
ATOM 1866 O O . ARG A 1 227 ? -3.577 -2.745 21.910 1.00 87.81 227 ARG A O 1
ATOM 1873 N N . LEU A 1 228 ? -4.084 -1.122 20.450 1.00 85.94 228 LEU A N 1
ATOM 1874 C CA . LEU A 1 228 ? -5.205 -0.577 21.224 1.00 85.94 228 LEU A CA 1
ATOM 1875 C C . LEU A 1 228 ? -6.327 -1.609 21.418 1.00 85.94 228 LEU A C 1
ATOM 1877 O O . LEU A 1 228 ? -6.948 -1.658 22.475 1.00 85.94 228 LEU A O 1
ATOM 1881 N N . GLN A 1 229 ? -6.569 -2.450 20.411 1.00 79.44 229 GLN A N 1
ATOM 1882 C CA . GLN A 1 229 ? -7.537 -3.543 20.513 1.00 79.44 229 GLN A CA 1
ATOM 1883 C C . GLN A 1 229 ? -7.083 -4.628 21.484 1.00 79.44 229 GLN A C 1
ATOM 1885 O O . GLN A 1 229 ? -7.905 -5.079 22.275 1.00 79.44 229 GLN A O 1
ATOM 1890 N N . GLU A 1 230 ? -5.805 -5.017 21.442 1.00 81.44 230 GLU A N 1
ATOM 1891 C CA . GLU A 1 230 ? -5.218 -5.971 22.392 1.00 81.44 230 GLU A CA 1
ATOM 1892 C C . GLU A 1 230 ? -5.342 -5.435 23.833 1.00 81.44 230 GLU A C 1
ATOM 1894 O O . GLU A 1 230 ? -5.874 -6.128 24.695 1.00 81.44 230 GLU A O 1
ATOM 1899 N N . GLU A 1 231 ? -4.993 -4.165 24.075 1.00 84.38 231 GLU A N 1
ATOM 1900 C CA . GLU A 1 231 ? -5.145 -3.521 25.394 1.00 84.38 231 GLU A CA 1
ATOM 1901 C C . GLU A 1 231 ? -6.597 -3.502 25.883 1.00 84.38 231 GLU A C 1
ATOM 1903 O O . GLU A 1 231 ? -6.877 -3.682 27.068 1.00 84.38 231 GLU A O 1
ATOM 1908 N N . ARG A 1 232 ? -7.547 -3.264 24.978 1.00 78.94 232 ARG A N 1
ATOM 1909 C CA . ARG A 1 232 ? -8.967 -3.274 25.324 1.00 78.94 232 ARG A CA 1
ATOM 1910 C C . ARG A 1 232 ? -9.470 -4.684 25.636 1.00 78.94 232 ARG A C 1
ATOM 1912 O O . ARG A 1 232 ? -10.247 -4.838 26.570 1.00 78.94 232 ARG A O 1
ATOM 1919 N N . GLU A 1 233 ? -9.021 -5.698 24.896 1.00 77.19 233 GLU A N 1
ATOM 1920 C CA . GLU A 1 233 ? -9.354 -7.105 25.157 1.00 77.19 233 GLU A CA 1
ATOM 1921 C C . GLU A 1 233 ? -8.828 -7.558 26.528 1.00 77.19 233 GLU A C 1
ATOM 1923 O O . GLU A 1 233 ? -9.547 -8.233 27.263 1.00 77.19 233 GLU A O 1
ATOM 1928 N N . GLU A 1 234 ? -7.622 -7.136 26.913 1.00 81.31 234 GLU A N 1
ATOM 1929 C CA . GLU A 1 234 ? -7.056 -7.408 28.243 1.00 81.31 234 GLU A CA 1
ATOM 1930 C C . GLU A 1 234 ? -7.887 -6.786 29.375 1.00 81.31 234 GLU A C 1
ATOM 1932 O O . GLU A 1 234 ? -8.080 -7.420 30.411 1.00 81.31 234 GLU A O 1
ATOM 1937 N N . LEU A 1 235 ? -8.415 -5.575 29.174 1.00 79.62 235 LEU A N 1
ATOM 1938 C CA . LEU A 1 235 ? -9.260 -4.888 30.158 1.00 79.62 235 LEU A CA 1
ATOM 1939 C C . LEU A 1 235 ? -10.684 -5.456 30.239 1.00 79.62 235 LEU A C 1
ATOM 1941 O O . LEU A 1 235 ? -11.274 -5.469 31.318 1.00 79.62 235 LEU A O 1
ATOM 1945 N N . ASP A 1 236 ? -11.235 -5.902 29.108 1.00 69.81 236 ASP A N 1
ATOM 1946 C CA . ASP A 1 236 ? -12.595 -6.445 29.019 1.00 69.81 236 ASP A CA 1
ATOM 1947 C C . ASP A 1 236 ? -12.657 -7.937 29.412 1.00 69.81 236 ASP A C 1
ATOM 1949 O O . ASP A 1 236 ? -13.743 -8.459 29.678 1.00 69.81 236 ASP A O 1
ATOM 1953 N N . THR A 1 237 ? -11.517 -8.640 29.469 1.00 70.81 237 THR A N 1
ATOM 1954 C CA . THR A 1 237 ? -11.459 -10.036 29.922 1.00 70.81 237 THR A CA 1
ATOM 1955 C C . THR A 1 237 ? -11.656 -10.077 31.442 1.00 70.81 237 THR A C 1
ATOM 1957 O O . THR A 1 237 ? -10.789 -9.605 32.180 1.00 70.81 237 THR A O 1
ATOM 1960 N N . PRO A 1 238 ? -12.769 -10.640 31.956 1.00 60.03 238 PRO A N 1
ATOM 1961 C CA . PRO A 1 238 ? -12.969 -10.744 33.395 1.00 60.03 238 PRO A CA 1
ATOM 1962 C C . PRO A 1 238 ? -11.818 -11.549 34.003 1.00 60.03 238 PRO A C 1
ATOM 1964 O O . PRO A 1 238 ? -11.435 -12.586 33.455 1.00 60.03 238 PRO A O 1
ATOM 1967 N N . ALA A 1 239 ? -11.269 -11.069 35.124 1.00 61.75 239 ALA A N 1
ATOM 1968 C CA . ALA A 1 239 ? -10.253 -11.793 35.879 1.00 61.75 239 ALA A CA 1
ATOM 1969 C C . ALA A 1 239 ? -10.711 -13.248 36.046 1.00 61.75 239 ALA A C 1
ATOM 1971 O O . ALA A 1 239 ? -11.803 -13.496 36.562 1.00 61.75 239 ALA A O 1
ATOM 1972 N N . SER A 1 240 ? -9.916 -14.189 35.528 1.00 47.00 240 SER A N 1
ATOM 1973 C CA . SER A 1 240 ? -10.252 -15.612 35.542 1.00 47.00 240 SER A CA 1
ATOM 1974 C C . SER A 1 240 ? -10.672 -16.017 36.962 1.00 47.00 240 SER A C 1
ATOM 1976 O O . SER A 1 240 ? -9.876 -15.836 37.884 1.00 47.00 240 SER A O 1
ATOM 1978 N N . PRO A 1 241 ? -11.887 -16.555 37.174 1.00 52.25 241 PRO A N 1
ATOM 1979 C CA . PRO A 1 241 ? -12.395 -16.877 38.511 1.00 52.25 241 PRO A CA 1
ATOM 1980 C C . PRO A 1 241 ? -11.649 -18.029 39.215 1.00 52.25 241 PRO A C 1
ATOM 1982 O O . PRO A 1 241 ? -12.057 -18.452 40.290 1.00 52.25 241 PRO A O 1
ATOM 1985 N N . ASN A 1 242 ? -10.534 -18.519 38.666 1.00 50.03 242 ASN A N 1
ATOM 1986 C CA . ASN A 1 242 ? -9.797 -19.680 39.171 1.00 50.03 242 ASN A CA 1
ATOM 1987 C C . ASN A 1 242 ? -8.646 -19.345 40.139 1.00 50.03 242 ASN A C 1
ATOM 1989 O O . ASN A 1 242 ? -7.700 -20.117 40.249 1.00 50.03 242 ASN A O 1
ATOM 1993 N N . PHE A 1 243 ? -8.719 -18.230 40.864 1.00 50.00 243 PHE A N 1
ATOM 1994 C CA . PHE A 1 243 ? -7.897 -18.016 42.064 1.00 50.00 243 PHE A CA 1
ATOM 1995 C C . PHE A 1 243 ? -8.800 -17.896 43.297 1.00 50.00 243 PHE A C 1
ATOM 1997 O O . PHE A 1 243 ? -8.718 -16.956 44.083 1.00 50.00 243 PHE A O 1
ATOM 2004 N N . VAL A 1 244 ? -9.711 -18.861 43.452 1.00 54.09 244 VAL A N 1
ATOM 2005 C CA . VAL A 1 244 ? -10.194 -19.212 44.788 1.00 54.09 244 VAL A CA 1
ATOM 2006 C C . VAL A 1 244 ? -9.043 -19.967 45.436 1.00 54.09 244 VAL A C 1
ATOM 2008 O O . VAL A 1 244 ? -8.732 -21.092 45.065 1.00 54.09 244 VAL A O 1
ATOM 2011 N N . ASP A 1 245 ? -8.349 -19.276 46.330 1.00 51.97 245 ASP A N 1
ATOM 2012 C CA . ASP A 1 245 ? -7.313 -19.830 47.187 1.00 51.97 245 ASP A CA 1
ATOM 2013 C C . ASP A 1 245 ? -7.962 -20.918 48.066 1.00 51.97 245 ASP A C 1
ATOM 2015 O O . ASP A 1 245 ? -8.603 -20.618 49.073 1.00 51.97 245 ASP A O 1
ATOM 2019 N N . GLU A 1 246 ? -7.875 -22.187 47.649 1.00 55.78 246 GLU A N 1
ATOM 2020 C CA . GLU A 1 246 ? -8.418 -23.355 48.372 1.00 55.78 246 GLU A CA 1
ATOM 2021 C C . GLU A 1 246 ? -7.743 -23.583 49.743 1.00 55.78 246 GLU A C 1
ATOM 2023 O O . GLU A 1 246 ? -8.093 -24.507 50.470 1.00 55.78 246 GLU A O 1
ATOM 2028 N N . THR A 1 247 ? -6.810 -22.730 50.171 1.00 55.88 247 THR A N 1
ATOM 2029 C CA . THR A 1 247 ? -6.050 -22.911 51.417 1.00 55.88 247 THR A CA 1
ATOM 2030 C C . THR A 1 247 ? -6.757 -22.445 52.698 1.00 55.88 247 THR A C 1
ATOM 2032 O O . THR A 1 247 ? -6.112 -22.332 53.741 1.00 55.88 247 THR A O 1
ATOM 2035 N N . LYS A 1 248 ? -8.076 -22.191 52.690 1.00 54.00 248 LYS A N 1
ATOM 2036 C CA . LYS A 1 248 ? -8.783 -21.640 53.868 1.00 54.00 248 LYS A CA 1
ATOM 2037 C C . LYS A 1 248 ? -9.952 -22.442 54.439 1.00 54.00 248 LYS A C 1
ATOM 2039 O O . LYS A 1 248 ? -10.718 -21.886 55.223 1.00 54.00 248 LYS A O 1
ATOM 2044 N N . THR A 1 249 ? -10.091 -23.729 54.130 1.00 50.56 249 THR A N 1
ATOM 2045 C CA . THR A 1 249 ? -11.235 -24.520 54.631 1.00 50.56 249 THR A CA 1
ATOM 2046 C C . THR A 1 249 ? -10.839 -25.839 55.295 1.00 50.56 249 THR A C 1
ATOM 2048 O O . THR A 1 249 ? -11.474 -26.853 55.045 1.00 50.56 249 THR A O 1
ATOM 2051 N N . GLU A 1 250 ? -9.815 -25.847 56.158 1.00 55.06 250 GLU A N 1
ATOM 2052 C CA . GLU A 1 250 ? -9.465 -27.059 56.931 1.00 55.06 250 GLU A CA 1
ATOM 2053 C C . GLU A 1 250 ? -9.120 -26.846 58.422 1.00 55.06 250 GLU A C 1
ATOM 2055 O O . GLU A 1 250 ? -8.595 -27.755 59.051 1.00 55.06 250 GLU A O 1
ATOM 2060 N N . SER A 1 251 ? -9.428 -25.700 59.052 1.00 56.06 251 SER A N 1
ATOM 2061 C CA . SER A 1 251 ? -9.021 -25.473 60.459 1.00 56.06 251 SER A CA 1
ATOM 2062 C C . SER A 1 251 ? -10.123 -25.135 61.473 1.00 56.06 251 SER A C 1
ATOM 2064 O O . SER A 1 251 ? -9.792 -24.598 62.526 1.00 56.06 251 SER A O 1
ATOM 2066 N N . GLU A 1 252 ? -11.406 -25.407 61.208 1.00 53.50 252 GLU A N 1
ATOM 2067 C CA . GLU A 1 252 ? -12.485 -25.079 62.170 1.00 53.50 252 GLU A CA 1
ATOM 2068 C C . GLU A 1 252 ? -13.301 -26.265 62.715 1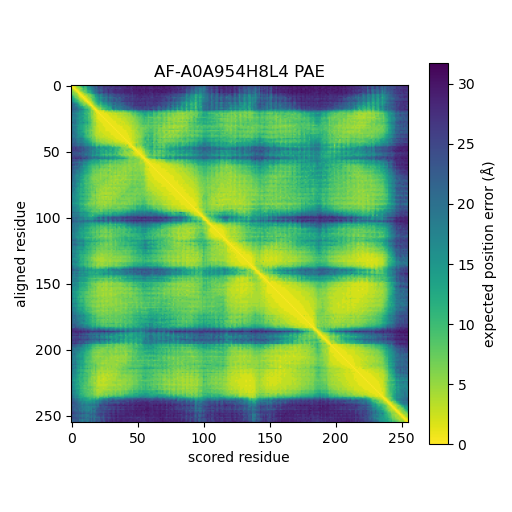.00 53.50 252 GLU A C 1
ATOM 2070 O O . GLU A 1 252 ? -14.280 -26.029 63.413 1.00 53.50 252 GLU A O 1
ATOM 2075 N N . ASP A 1 253 ? -12.856 -27.513 62.534 1.00 54.94 253 ASP A N 1
ATOM 2076 C CA . ASP A 1 253 ? -13.483 -28.681 63.177 1.00 54.94 253 ASP A CA 1
ATOM 2077 C C . ASP A 1 253 ? -12.466 -29.514 63.984 1.00 54.94 253 ASP A C 1
ATOM 2079 O O . ASP A 1 253 ? -12.109 -30.626 63.615 1.00 54.94 253 ASP A O 1
ATOM 2083 N N . GLU A 1 254 ? -12.014 -28.986 65.126 1.00 51.75 254 GLU A N 1
ATOM 2084 C CA . GLU A 1 254 ? -11.575 -29.808 66.267 1.00 51.75 254 GLU A CA 1
ATOM 2085 C C . GLU A 1 254 ? -12.036 -29.142 67.578 1.00 51.75 254 GLU A C 1
ATOM 2087 O O . GLU A 1 254 ? -11.438 -28.184 68.078 1.00 51.75 254 GLU A O 1
ATOM 2092 N N . LYS A 1 255 ? -13.149 -29.647 68.120 1.00 52.53 255 LYS A N 1
ATOM 2093 C CA . LYS A 1 255 ? -13.604 -29.471 69.504 1.00 52.53 255 LYS A CA 1
ATOM 2094 C C . LYS A 1 255 ? -14.096 -30.799 70.051 1.00 52.53 255 LYS A C 1
ATOM 2096 O O . LYS A 1 255 ? -14.781 -31.518 69.291 1.00 52.53 255 LYS A O 1
#

Mean predicted aligned error: 11.65 Å

Foldseek 3Di:
DDPPDPPPVVLVVPLPVVCLVVLLVVLVVLLVVLLVLVVVLVVLCVVPVVVQVVDPDHDDVVSVVVSVVSVVVSVVSVLV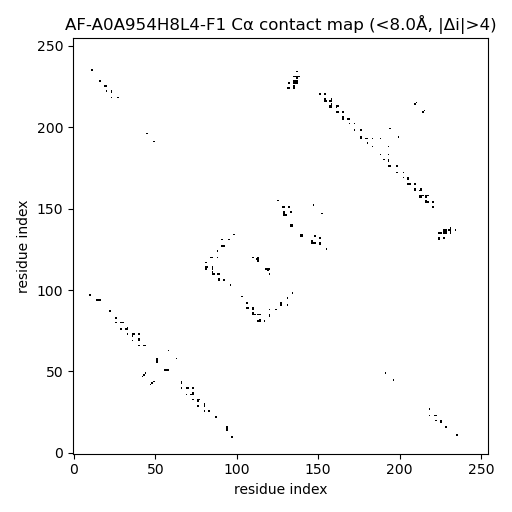SQLSLLVVQVVLLVSVCSVDVDDDPVSNVQSVVSSVDPPSSVVVCLQSLLVLQQCLAAPHHDPPAPSQHPLNVVLNVLLVVLVVVLVVQVVVLVVVLVVQCVVPPPDDDPVVVSCDPVSVVSNSVSVVSSCCSNVVSVSVSSVSSVVSNVVNSVVSPPDPPPPPPPPPPDPDPDD

Solvent-accessible surface area (backbone atoms only — not comparable to full-atom values): 14758 Å² total; per-residue (Å²): 133,85,84,76,68,91,77,51,71,69,66,66,73,62,66,83,62,82,56,52,63,58,49,52,50,50,50,52,51,46,50,51,50,48,52,50,36,51,50,52,47,48,55,47,49,56,65,48,46,57,53,43,73,70,40,94,58,81,77,57,69,70,56,56,52,49,54,52,51,50,53,51,49,40,52,51,51,52,51,50,48,42,47,51,49,25,52,49,51,44,51,54,49,54,56,43,54,78,75,51,91,84,85,62,84,64,51,64,58,50,33,56,48,26,61,75,35,86,69,52,51,57,65,50,45,70,61,45,50,34,53,50,41,43,71,21,37,68,92,51,77,62,92,87,58,60,79,57,45,71,70,53,42,54,33,53,48,45,31,51,51,33,48,52,51,39,52,52,51,51,51,51,50,52,50,52,50,50,50,53,40,63,72,48,66,75,70,92,60,58,73,73,74,60,63,44,74,64,58,52,53,51,52,45,52,50,50,52,50,34,49,50,47,34,45,45,42,50,52,53,49,55,51,49,36,45,52,32,37,53,57,30,50,63,70,70,48,72,78,72,83,83,74,69,74,80,89,78,82,86,86,87,86,86,132

Secondary structure (DSSP, 8-state):
-----S--HHHHHT-TTTTHHHHHHHHHHHHHHHHHHHHHHHHHHHHHHHHHHHSSSPPPHHHHHHHHHHHHHHHHHHHHHHHHHHHHHHHHHHHHHHH--S--HHHHHHHHHHHHSTTHHHHHHHHHHHHHHHHHSTT---TTS-SS-HHHHHHHHHHHHHHHHHHHHHHHHHHHHHHHHHHH-SSS--GGGTS-HHHHHHHHHHHHHHHHHHHHHHHHHHHHHHHHHHHHHHHHSPPPS----GGGSSSS---

pLDDT: mean 71.43, std 12.44, range [32.5, 91.44]

Radius of gyration: 26.88 Å; Cα contacts (8 Å, |Δi|>4): 140; chains: 1; bounding box: 58×46×107 Å

Sequence (255 aa):
MNVQSSNDPRLSHEYRFRPLRLWVWLFVGFNVAMILAVVSTQLFFFNGFDELFKSQEPPPPSWVLSVISVVLLVHALAIATHVMHAIWLWRAGENLKAFDHKKRKTLDVVVIISCFVPGFYGILMVYYLPVLYRASRPGGEKPDEPFFPPFVSRRLLIMLISFVLYMIAHFTLMGYFLFEAVSKVDRETPLSSIFSTEYLVISYLVYLVFVLSFGWPWISLLLEITRLQEEREELDTPASPNFVDETKTESEDEK